Protein AF-A0A8H4AWP5-F1 (afdb_monomer_lite)

Radius of gyration: 27.41 Å; chains: 1; bounding box: 48×59×78 Å

pLDDT: mean 77.68, std 12.38, range [40.16, 92.25]

Foldseek 3Di:
DVLCVVVPVVDPDDDPVVSVVVLVPDPDPVNVVVCCVPVFLVVLVVQLVVCQFLVPVVSNVVSCVRNVVVDPLCVDPVSVVVVVVVVVVLVPDDPVVNVVCNVPSFDDPVPPPPRRGGPVNVVVVVVVVVVVVPDPDDDVVVVVVCVVCVVVVVVVVVVVCVVVVPDPPPPPPPDPPDPVVVVVVVVVVD

Secondary structure (DSSP, 8-state):
-TTTHHHHHH-SS--HHHHHHHHHH---HHHHHHHIIIIIIIHHHHHHHHHHHTT-HHHHHHHHHHHGGG-GGGGSHHHHHHHHHHHHHHHHS-HHHHHHHHHHH-B-TTS-TT--B-HHHHHHHHHHHHHHHSPSS--HHHHHHHHHHHHHHHHHHHHHHHHTT---------PPP-HHHHHHHHHTT-

Sequence (190 aa):
MELLWPYVKSHSNPSVEEYLVWAKEQQSSLYQIKYKQIFVYLQAIVNYRTSIRINNPFLKRAAKRIFFPIWSARHHPIYRLIEIADEIQLMQLYPEIRDIIEKNCVVSRSGIYEQHQGLDAIIEKVNKALKTLIPPVPQQCYWKIAACKYKKFIQLRNNLFKTIGYNDQQSVPRTRPESAMEYQRFRALL

Organism: Gigaspora margarita (NCBI:txid4874)

Structure (mmCIF, N/CA/C/O backbone):
data_AF-A0A8H4AWP5-F1
#
_entry.id   AF-A0A8H4AWP5-F1
#
loop_
_atom_site.group_PDB
_atom_site.id
_atom_site.type_symbol
_atom_site.label_atom_id
_atom_site.label_alt_id
_atom_site.label_comp_id
_atom_site.label_asym_id
_atom_site.label_entity_id
_atom_site.label_seq_id
_atom_site.pdbx_PDB_ins_code
_atom_site.Cartn_x
_atom_site.Cartn_y
_atom_site.Cartn_z
_atom_site.occupancy
_atom_site.B_iso_or_equiv
_atom_site.auth_seq_id
_atom_site.auth_comp_id
_atom_site.auth_asym_id
_atom_site.auth_atom_id
_atom_site.pdbx_PDB_model_num
ATOM 1 N N . MET A 1 1 ? -6.807 12.961 18.270 1.00 59.16 1 MET A N 1
ATOM 2 C CA . MET A 1 1 ? -7.035 13.144 19.721 1.00 59.16 1 MET A CA 1
ATOM 3 C C . MET A 1 1 ? -8.240 12.362 20.240 1.00 59.16 1 MET A C 1
ATOM 5 O O . MET A 1 1 ? -8.157 11.848 21.342 1.00 59.16 1 MET A O 1
ATOM 9 N N . GLU A 1 2 ? -9.319 12.187 19.468 1.00 71.88 2 GLU A N 1
ATOM 10 C CA . GLU A 1 2 ? -10.568 11.564 19.957 1.00 71.88 2 GLU A CA 1
ATOM 11 C C . GLU A 1 2 ? -10.463 10.113 20.470 1.00 71.88 2 GLU A C 1
ATOM 13 O O . GLU A 1 2 ? -11.246 9.730 21.329 1.00 71.88 2 GLU A O 1
ATOM 18 N N . LEU A 1 3 ? -9.511 9.304 19.984 1.00 83.00 3 LEU A N 1
ATOM 19 C CA . LEU A 1 3 ? -9.331 7.912 20.439 1.00 83.00 3 LEU A CA 1
ATOM 20 C C . LEU A 1 3 ? -8.462 7.759 21.697 1.00 83.00 3 LEU A C 1
ATOM 22 O O . LEU A 1 3 ? -8.520 6.717 22.345 1.00 83.00 3 LEU A O 1
ATOM 26 N N . LEU A 1 4 ? -7.645 8.768 22.006 1.00 86.38 4 LEU A N 1
ATOM 27 C CA . LEU A 1 4 ? -6.704 8.788 23.135 1.00 86.38 4 LEU A CA 1
ATOM 28 C C . LEU A 1 4 ? -7.249 9.606 24.305 1.00 86.38 4 LEU A C 1
ATOM 30 O O . LEU A 1 4 ? -6.993 9.289 25.459 1.00 86.38 4 LEU A O 1
ATOM 34 N N . TRP A 1 5 ? -8.031 10.644 24.011 1.00 86.50 5 TRP A N 1
ATOM 35 C CA . TRP A 1 5 ? -8.563 11.558 25.015 1.00 86.50 5 TRP A CA 1
ATOM 36 C C . TRP A 1 5 ? -9.386 10.883 26.124 1.00 86.50 5 TRP A C 1
ATOM 38 O O . TRP A 1 5 ? -9.169 11.220 27.286 1.00 86.50 5 TRP A O 1
ATOM 48 N N . PRO A 1 6 ? -10.277 9.909 25.835 1.00 86.44 6 PRO A N 1
ATOM 49 C CA . PRO A 1 6 ? -11.035 9.249 26.895 1.00 86.44 6 PRO A CA 1
ATOM 50 C C . PRO A 1 6 ? -10.132 8.455 27.848 1.00 86.44 6 PRO A C 1
ATOM 52 O O . PRO A 1 6 ? -10.362 8.471 29.050 1.00 86.44 6 PRO A O 1
ATOM 55 N N . TYR A 1 7 ? -9.075 7.838 27.316 1.00 88.06 7 TYR A N 1
ATOM 56 C CA . TYR A 1 7 ? -8.099 7.075 28.090 1.00 88.06 7 TYR A CA 1
ATOM 57 C C . TYR A 1 7 ? -7.229 7.969 28.981 1.00 88.06 7 TYR A C 1
ATOM 59 O O . TYR A 1 7 ? -7.079 7.697 30.169 1.00 88.06 7 TYR A O 1
ATOM 67 N N . VAL A 1 8 ? -6.707 9.067 28.424 1.00 88.44 8 VAL A N 1
ATOM 68 C CA . VAL A 1 8 ? -5.879 10.040 29.161 1.00 88.44 8 VAL A CA 1
ATOM 69 C C . VAL A 1 8 ? -6.682 10.727 30.267 1.00 88.44 8 VAL A C 1
ATOM 71 O O . VAL A 1 8 ? -6.138 11.054 31.314 1.00 88.44 8 VAL A O 1
ATOM 74 N N . LYS A 1 9 ? -7.990 10.926 30.068 1.00 87.75 9 LYS A N 1
ATOM 75 C CA . LYS A 1 9 ? -8.862 11.511 31.093 1.00 87.75 9 LYS A CA 1
ATOM 76 C C . LYS A 1 9 ? -9.154 10.545 32.248 1.00 87.75 9 LYS A C 1
ATOM 78 O O . LYS A 1 9 ? -9.416 11.007 33.354 1.00 87.75 9 LYS A O 1
ATOM 83 N N . SER A 1 10 ? -9.152 9.234 32.001 1.00 85.38 10 SER A N 1
ATOM 84 C CA . SER A 1 10 ? -9.486 8.224 33.011 1.00 85.38 10 SER A CA 1
ATOM 85 C C . SER A 1 10 ? -8.276 7.649 33.753 1.00 85.38 10 SER A C 1
ATOM 87 O O . SER A 1 10 ? -8.477 6.943 34.735 1.00 85.38 10 SER A O 1
ATOM 89 N N . HIS A 1 11 ? -7.045 7.932 33.311 1.00 87.31 11 HIS A N 1
ATOM 90 C CA . HIS A 1 11 ? -5.819 7.398 33.913 1.00 87.31 11 HIS A CA 1
ATOM 91 C C . HIS A 1 11 ? -4.849 8.518 34.281 1.00 87.31 11 HIS A C 1
ATOM 93 O O . HIS A 1 11 ? -4.467 9.330 33.442 1.00 87.31 11 HIS A O 1
ATOM 99 N N . SER A 1 12 ? -4.404 8.517 35.536 1.00 82.12 12 SER A N 1
ATOM 100 C CA . SER A 1 12 ? -3.479 9.517 36.079 1.00 82.12 12 SER A CA 1
ATOM 101 C C . SER A 1 12 ? -2.061 9.403 35.510 1.00 82.12 12 SER A C 1
ATOM 103 O O . SER A 1 12 ? -1.320 10.380 35.536 1.00 82.12 12 SER A O 1
ATOM 105 N N . ASN A 1 13 ? -1.677 8.220 35.015 1.00 87.75 13 ASN A N 1
ATOM 106 C CA . ASN A 1 13 ? -0.345 7.948 34.477 1.00 87.75 13 ASN A CA 1
ATOM 107 C C . ASN A 1 13 ? -0.454 7.053 33.224 1.00 87.75 13 ASN A C 1
ATOM 109 O O . ASN A 1 13 ? -0.337 5.836 33.326 1.00 87.75 13 ASN A O 1
ATOM 113 N N . PRO A 1 14 ? -0.782 7.622 32.051 1.00 86.81 14 PRO A N 1
ATOM 114 C CA . PRO A 1 14 ? -1.140 6.837 30.873 1.00 86.81 14 PRO A CA 1
ATOM 115 C C . PRO A 1 14 ? 0.071 6.118 30.259 1.00 86.81 14 PRO A C 1
ATOM 117 O O . PRO A 1 14 ? 1.026 6.767 29.831 1.00 86.81 14 PRO A O 1
ATOM 120 N N . SER A 1 15 ? -0.014 4.791 30.126 1.00 92.00 15 SER A N 1
ATOM 121 C CA . SER A 1 15 ? 0.935 3.974 29.352 1.00 92.00 15 SER A CA 1
ATOM 122 C C . SER A 1 15 ? 0.376 3.538 27.984 1.00 92.00 15 SER A C 1
ATOM 124 O O . SER A 1 15 ? -0.842 3.503 27.779 1.00 92.00 15 SER A O 1
ATOM 126 N N . VAL A 1 16 ? 1.255 3.204 27.031 1.00 88.00 16 VAL A N 1
ATOM 127 C CA . VAL A 1 16 ? 0.883 2.720 25.687 1.00 88.00 16 VAL A CA 1
ATOM 128 C C . VAL A 1 16 ? 0.349 1.290 25.748 1.00 88.00 16 VAL A C 1
ATOM 130 O O . VAL A 1 16 ? -0.657 0.983 25.108 1.00 88.00 16 VAL A O 1
ATOM 133 N N . GLU A 1 17 ? 0.990 0.416 26.520 1.00 90.50 17 GLU A N 1
ATOM 134 C CA . GLU A 1 17 ? 0.573 -0.980 26.670 1.00 90.50 17 GLU A CA 1
ATOM 135 C C . GLU A 1 17 ? -0.820 -1.059 27.306 1.00 90.50 17 GLU A C 1
ATOM 137 O O . GLU A 1 17 ? -1.705 -1.750 26.799 1.00 90.50 17 GLU A O 1
ATOM 142 N N . GLU A 1 18 ? -1.037 -0.270 28.357 1.00 90.19 18 GLU A N 1
ATOM 143 C CA . GLU A 1 18 ? -2.325 -0.143 29.042 1.00 90.19 18 GLU A CA 1
ATOM 144 C C . GLU A 1 18 ? -3.401 0.452 28.126 1.00 90.19 18 GLU A C 1
ATOM 146 O O . GLU A 1 18 ? -4.532 -0.034 28.113 1.00 90.19 18 GLU A O 1
ATOM 151 N N . TYR A 1 19 ? -3.052 1.422 27.270 1.00 91.12 19 TYR A N 1
ATOM 152 C CA . TYR A 1 19 ? -3.976 1.951 26.265 1.00 91.12 19 TYR A CA 1
ATOM 153 C C . TYR A 1 19 ? -4.452 0.866 25.298 1.00 91.12 19 TYR A C 1
ATOM 155 O O . TYR A 1 19 ? -5.635 0.818 24.963 1.00 91.12 19 TYR A O 1
ATOM 163 N N . LEU A 1 20 ? -3.555 -0.006 24.830 1.00 88.81 20 LEU A N 1
ATOM 164 C CA . LEU A 1 20 ? -3.915 -1.064 23.883 1.00 88.81 20 LEU A CA 1
ATOM 165 C C . LEU A 1 20 ? -4.843 -2.112 24.506 1.00 88.81 20 LEU A C 1
ATOM 167 O O . LEU A 1 20 ? -5.675 -2.672 23.788 1.00 88.81 20 LEU A O 1
ATOM 171 N N . VAL A 1 21 ? -4.712 -2.379 25.807 1.00 90.06 21 VAL A N 1
ATOM 172 C CA . VAL A 1 21 ? -5.645 -3.238 26.552 1.00 90.06 21 VAL A CA 1
ATOM 173 C C . VAL A 1 21 ? -6.981 -2.518 26.725 1.00 90.06 21 VAL A C 1
ATOM 175 O O . VAL A 1 21 ? -8.008 -3.011 26.259 1.00 90.06 21 VAL A O 1
ATOM 178 N N . TRP A 1 22 ? -6.953 -1.294 27.255 1.00 91.56 22 TRP A 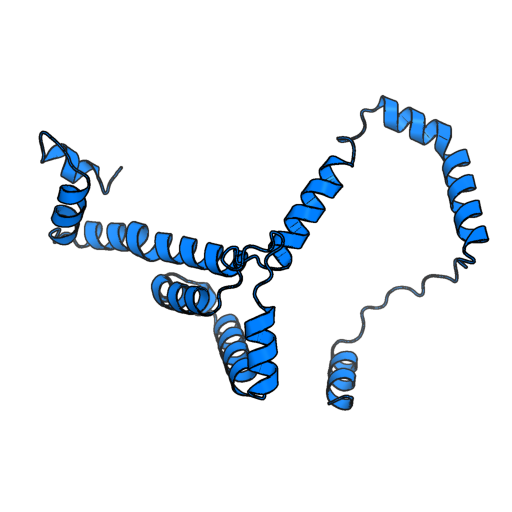N 1
ATOM 179 C CA . TRP A 1 22 ? -8.140 -0.469 27.480 1.00 91.56 22 TRP A CA 1
ATOM 180 C C . TRP A 1 22 ? -8.961 -0.245 26.201 1.00 91.56 22 TRP A C 1
ATOM 182 O O . TRP A 1 22 ? -10.190 -0.318 26.221 1.00 91.56 22 TRP A O 1
ATOM 192 N N . ALA A 1 23 ? -8.298 -0.006 25.065 1.00 87.94 23 ALA A N 1
ATOM 193 C CA . ALA A 1 23 ? -8.945 0.238 23.778 1.00 87.94 23 ALA A CA 1
ATOM 194 C C . ALA A 1 23 ? -9.700 -0.994 23.250 1.00 87.94 23 ALA A C 1
ATOM 196 O O . ALA A 1 23 ? -10.711 -0.835 22.565 1.00 87.94 23 ALA A O 1
ATOM 197 N N . LYS A 1 24 ? -9.235 -2.210 23.572 1.00 85.88 24 LYS A N 1
ATOM 198 C CA . LYS A 1 24 ? -9.913 -3.466 23.203 1.00 85.88 24 LYS A CA 1
ATOM 199 C C . LYS A 1 24 ? -11.164 -3.719 24.038 1.00 85.88 24 LYS A C 1
ATOM 201 O O . LYS A 1 24 ? -12.096 -4.345 23.547 1.00 85.88 24 LYS A O 1
ATOM 206 N N . GLU A 1 25 ? -11.189 -3.224 25.270 1.00 89.06 25 GLU A N 1
ATOM 207 C CA . GLU A 1 25 ? -12.308 -3.395 26.203 1.00 89.06 25 GLU A CA 1
ATOM 208 C C . GLU A 1 25 ? -13.452 -2.395 25.960 1.00 89.06 25 GLU A C 1
ATOM 210 O O . GLU A 1 25 ? -14.537 -2.529 26.530 1.00 89.06 25 GLU A O 1
ATOM 215 N N . GLN A 1 26 ? -13.254 -1.404 25.083 1.00 88.94 26 GLN A N 1
ATOM 216 C CA . GLN A 1 26 ? -14.275 -0.401 24.785 1.00 88.94 26 GLN A CA 1
ATOM 217 C C . GLN A 1 26 ? -15.487 -0.998 24.060 1.00 88.94 26 GLN A C 1
ATOM 219 O O . GLN A 1 26 ? -15.383 -1.510 22.946 1.00 88.94 26 GLN A O 1
ATOM 224 N N . GLN A 1 27 ? -16.670 -0.828 24.656 1.00 88.56 27 GLN A N 1
ATOM 225 C CA . GLN A 1 27 ? -17.950 -1.301 24.105 1.00 88.56 27 GLN A CA 1
ATOM 226 C C . GLN A 1 27 ? -18.683 -0.262 23.244 1.00 88.56 27 GLN A C 1
ATOM 228 O O . GLN A 1 27 ? -19.676 -0.572 22.589 1.00 88.56 27 GLN A O 1
ATOM 233 N N . SER A 1 28 ? -18.212 0.988 23.222 1.00 89.19 28 SER A N 1
ATOM 234 C CA . SER A 1 28 ? -18.822 2.036 22.399 1.00 89.19 28 SER A CA 1
ATOM 235 C C . SER A 1 28 ? -18.656 1.724 20.910 1.00 89.19 28 SER A C 1
ATOM 237 O O . SER A 1 28 ? -17.536 1.664 20.398 1.00 89.19 28 SER A O 1
ATOM 239 N N . SER A 1 29 ? -19.775 1.594 20.193 1.00 89.06 29 SER A N 1
ATOM 240 C CA . SER A 1 29 ? -19.791 1.310 18.751 1.00 89.06 29 SER A CA 1
ATOM 241 C C . SER A 1 29 ? -19.032 2.368 17.943 1.00 89.06 29 SER A C 1
ATOM 243 O O . SER A 1 29 ? -18.250 2.041 17.049 1.00 89.06 29 SER A O 1
ATOM 245 N N . LEU A 1 30 ? -19.189 3.647 18.298 1.00 89.56 30 LEU A N 1
ATOM 246 C CA . LEU A 1 30 ? -18.497 4.759 17.648 1.00 89.56 30 LEU A CA 1
ATOM 247 C C . LEU A 1 30 ? -16.984 4.711 17.896 1.00 89.56 30 LEU A C 1
ATOM 249 O O . LEU A 1 30 ? -16.203 4.973 16.978 1.00 89.56 30 LEU A O 1
ATOM 253 N N . TYR A 1 31 ? -16.565 4.340 19.110 1.00 90.19 31 TYR A N 1
ATOM 254 C CA . TYR A 1 31 ? -15.150 4.151 19.426 1.00 90.19 31 TYR A CA 1
ATOM 255 C C . TYR A 1 31 ? -14.555 3.000 18.610 1.00 90.19 31 TYR A C 1
ATOM 257 O O . TYR A 1 31 ? -13.534 3.187 17.951 1.00 90.19 31 TYR A O 1
ATOM 265 N N . GLN A 1 32 ? -15.224 1.844 18.580 1.00 89.44 32 GLN A N 1
ATOM 266 C CA . GLN A 1 32 ? -14.771 0.668 17.831 1.00 89.44 32 GLN A CA 1
ATOM 267 C C . GLN A 1 32 ? -14.634 0.953 16.329 1.00 89.44 32 GLN A C 1
ATOM 269 O O . GLN A 1 32 ? -13.643 0.552 15.713 1.00 89.44 32 GLN A O 1
ATOM 274 N N . ILE A 1 33 ? -15.580 1.689 15.733 1.00 89.38 33 ILE A N 1
ATOM 275 C CA . ILE A 1 33 ? -15.505 2.091 14.319 1.00 89.38 33 ILE A CA 1
ATOM 276 C C . ILE A 1 33 ? -14.280 2.977 14.075 1.00 89.38 33 ILE A C 1
ATOM 278 O O . ILE A 1 33 ? -13.489 2.684 13.174 1.00 89.38 33 ILE A O 1
ATOM 282 N N . LYS A 1 34 ? -14.087 4.027 14.885 1.00 89.06 34 LYS A N 1
ATOM 283 C CA . LYS A 1 34 ? -12.932 4.931 14.752 1.00 89.06 34 LYS A CA 1
ATOM 284 C C . LYS A 1 34 ? -11.612 4.191 14.978 1.00 89.06 34 LYS A C 1
ATOM 286 O O . LYS A 1 34 ? -10.661 4.386 14.220 1.00 89.06 34 LYS A O 1
ATOM 291 N N . TYR A 1 35 ? -11.567 3.300 15.967 1.00 90.06 35 TYR A N 1
ATOM 292 C CA . TYR A 1 35 ? -10.409 2.458 16.252 1.00 90.06 35 TYR A CA 1
ATOM 293 C C . TYR A 1 35 ? -10.070 1.573 15.051 1.00 90.06 35 TYR A C 1
ATOM 295 O O . TYR A 1 35 ? -8.931 1.567 14.589 1.00 90.06 35 TYR A O 1
ATOM 303 N N . LYS A 1 36 ? -11.062 0.893 14.467 1.00 89.81 36 LYS A N 1
ATOM 304 C CA . LYS A 1 36 ? -10.871 0.054 13.276 1.00 89.81 36 LYS A CA 1
ATOM 305 C C . LYS A 1 36 ? -10.399 0.869 12.069 1.00 89.8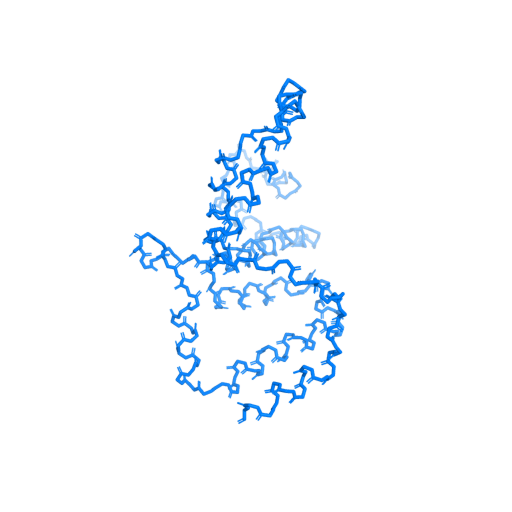1 36 LYS A C 1
ATOM 307 O O . LYS A 1 36 ? -9.495 0.438 11.356 1.00 89.81 36 LYS A O 1
ATOM 312 N N . GLN A 1 37 ? -10.959 2.059 11.852 1.00 88.06 37 GLN A N 1
ATOM 313 C CA . GLN A 1 37 ? -10.523 2.952 10.775 1.00 88.06 37 GLN A CA 1
ATOM 314 C C . GLN A 1 37 ? -9.047 3.342 10.904 1.00 88.06 37 GLN A C 1
ATOM 316 O O . GLN A 1 37 ? -8.303 3.258 9.925 1.00 88.06 37 GLN A O 1
ATOM 321 N N . ILE A 1 38 ? -8.618 3.729 12.104 1.00 87.38 38 ILE A N 1
ATOM 322 C CA . ILE A 1 38 ? -7.268 4.251 12.332 1.00 87.38 38 ILE A CA 1
ATOM 323 C C . ILE A 1 38 ? -6.247 3.125 12.507 1.00 87.38 38 ILE A C 1
ATOM 325 O O . ILE A 1 38 ? -5.234 3.114 11.821 1.00 87.38 38 ILE A O 1
ATOM 329 N N . PHE A 1 39 ? -6.480 2.153 13.381 1.00 88.31 39 PHE A N 1
ATOM 330 C CA . PHE A 1 39 ? -5.458 1.152 13.702 1.00 88.31 39 PHE A CA 1
ATOM 331 C C . PHE A 1 39 ? -5.429 -0.022 12.727 1.00 88.31 39 PHE A C 1
ATOM 333 O O . PHE A 1 39 ? -4.363 -0.572 12.470 1.00 88.31 39 PHE A O 1
ATOM 340 N N . VAL A 1 40 ? -6.574 -0.405 12.155 1.00 89.56 40 VAL A N 1
ATOM 341 C CA . VAL A 1 40 ? -6.641 -1.563 11.252 1.00 89.56 40 VAL A CA 1
ATOM 342 C C . VAL A 1 40 ? -6.525 -1.115 9.802 1.00 89.56 40 VAL A C 1
ATOM 344 O O . VAL A 1 40 ? -5.620 -1.543 9.085 1.00 89.56 40 VAL A O 1
ATOM 347 N N . TYR A 1 41 ? -7.420 -0.237 9.350 1.00 91.06 41 TYR A N 1
ATOM 348 C CA . TYR A 1 41 ? -7.480 0.109 7.933 1.00 91.06 41 TYR A CA 1
ATOM 349 C C . TYR A 1 41 ? -6.360 1.049 7.488 1.00 91.06 41 TYR A C 1
ATOM 351 O O . TYR A 1 41 ? -5.749 0.791 6.450 1.00 91.06 41 TYR A O 1
ATOM 359 N N . LEU A 1 42 ? -6.038 2.100 8.252 1.00 90.31 42 LEU A N 1
ATOM 360 C CA . LEU A 1 42 ? -4.923 2.984 7.896 1.00 90.31 42 LEU A CA 1
ATOM 361 C C . LEU A 1 42 ? -3.598 2.215 7.883 1.00 90.31 42 LEU A C 1
ATOM 363 O O . LEU A 1 42 ? -2.825 2.356 6.936 1.00 90.31 42 LEU A O 1
ATOM 367 N N . GLN A 1 43 ? -3.368 1.350 8.877 1.00 90.75 43 GLN A N 1
ATOM 368 C CA . GLN A 1 43 ? -2.179 0.500 8.911 1.00 90.75 43 GLN A CA 1
ATOM 369 C C . GLN A 1 43 ? -2.131 -0.446 7.708 1.00 90.75 43 GLN A C 1
ATOM 371 O O . GLN A 1 43 ? -1.085 -0.592 7.080 1.00 90.75 43 GLN A O 1
ATOM 376 N N . ALA A 1 44 ? -3.261 -1.044 7.323 1.00 92.25 44 ALA A N 1
ATOM 377 C CA . ALA A 1 44 ? -3.331 -1.864 6.120 1.00 92.25 44 ALA A CA 1
ATOM 378 C C . ALA A 1 44 ? -3.037 -1.059 4.841 1.00 92.25 44 ALA A C 1
ATOM 380 O O . ALA A 1 44 ? -2.322 -1.549 3.972 1.00 92.25 44 ALA A O 1
ATOM 381 N N . ILE A 1 45 ? -3.498 0.189 4.727 1.00 89.81 45 ILE A N 1
ATOM 382 C CA . ILE A 1 45 ? -3.160 1.068 3.594 1.00 89.81 45 ILE A CA 1
ATOM 383 C C . ILE A 1 45 ? -1.663 1.398 3.580 1.00 89.81 45 ILE A C 1
ATOM 385 O O . ILE A 1 45 ? -1.034 1.370 2.519 1.00 89.81 45 ILE A O 1
ATOM 389 N N . VAL A 1 46 ? -1.069 1.693 4.739 1.00 90.56 46 VAL A N 1
ATOM 390 C CA . VAL A 1 46 ? 0.379 1.916 4.859 1.00 90.56 46 VAL A CA 1
ATOM 391 C C . VAL A 1 46 ? 1.134 0.667 4.415 1.00 90.56 46 VAL A C 1
ATOM 393 O O . VAL A 1 46 ? 1.995 0.762 3.541 1.00 90.56 46 VAL A O 1
ATOM 396 N N . ASN A 1 47 ? 0.747 -0.508 4.913 1.00 90.75 47 ASN A N 1
ATOM 397 C CA . ASN A 1 47 ? 1.338 -1.788 4.529 1.00 90.75 47 ASN A CA 1
ATOM 398 C C . ASN A 1 47 ? 1.179 -2.060 3.030 1.00 90.75 47 ASN A C 1
ATOM 400 O O . ASN A 1 47 ? 2.118 -2.530 2.398 1.00 90.75 47 ASN A O 1
ATOM 404 N N . TYR A 1 48 ? 0.040 -1.705 2.433 1.00 89.38 48 TYR A N 1
ATOM 405 C CA . TYR A 1 48 ? -0.175 -1.805 0.992 1.00 89.38 48 TYR A CA 1
ATOM 406 C C . TYR A 1 48 ? 0.777 -0.900 0.205 1.00 89.38 48 TYR A C 1
ATOM 408 O O . TYR A 1 48 ? 1.440 -1.354 -0.727 1.00 89.38 48 TYR A O 1
ATOM 416 N N . ARG A 1 49 ? 0.914 0.370 0.591 1.00 85.62 49 ARG A N 1
ATOM 417 C CA . ARG A 1 49 ? 1.845 1.299 -0.073 1.00 85.62 49 ARG A CA 1
ATOM 418 C C . ARG A 1 49 ? 3.291 0.843 0.073 1.00 85.62 49 ARG A C 1
ATOM 420 O O . ARG A 1 49 ? 4.041 0.893 -0.899 1.00 85.62 49 ARG A O 1
ATOM 427 N N . THR A 1 50 ? 3.663 0.369 1.258 1.00 86.44 50 THR A N 1
ATOM 428 C CA . THR A 1 50 ? 4.970 -0.240 1.499 1.00 86.44 50 THR A CA 1
ATOM 429 C C . THR A 1 50 ? 5.148 -1.452 0.598 1.00 86.44 50 THR A C 1
ATOM 431 O O . THR A 1 50 ? 6.129 -1.490 -0.128 1.00 86.44 50 THR A O 1
ATOM 434 N N . SER A 1 51 ? 4.168 -2.360 0.534 1.00 85.06 51 SER A N 1
ATOM 435 C CA . SER A 1 51 ? 4.209 -3.562 -0.309 1.00 85.06 51 SER A CA 1
ATOM 436 C C . SER A 1 51 ? 4.428 -3.257 -1.789 1.00 85.06 51 SER A C 1
ATOM 438 O O . SER A 1 51 ? 5.175 -3.973 -2.439 1.00 85.06 51 SER A O 1
ATOM 440 N N . ILE A 1 52 ? 3.838 -2.176 -2.312 1.00 81.19 52 ILE A N 1
ATOM 441 C CA . ILE A 1 52 ? 4.072 -1.724 -3.690 1.00 81.19 52 ILE A CA 1
ATOM 442 C C . ILE A 1 52 ? 5.513 -1.243 -3.848 1.00 81.19 52 ILE A C 1
ATOM 444 O O . ILE A 1 52 ? 6.199 -1.649 -4.780 1.00 81.19 52 ILE A O 1
ATOM 448 N N . ARG A 1 53 ? 5.989 -0.402 -2.922 1.00 77.69 53 ARG A N 1
ATOM 449 C CA . ARG A 1 53 ? 7.355 0.140 -2.964 1.00 77.69 53 ARG A CA 1
ATOM 450 C C . ARG A 1 53 ? 8.420 -0.932 -2.856 1.00 77.69 53 ARG A C 1
ATOM 452 O O . ARG A 1 53 ? 9.482 -0.761 -3.438 1.00 77.69 53 ARG A O 1
ATOM 459 N N . ILE A 1 54 ? 8.138 -1.991 -2.107 1.00 77.25 54 ILE A N 1
ATOM 460 C CA . ILE A 1 54 ? 9.051 -3.115 -1.938 1.00 77.25 54 ILE A CA 1
ATOM 461 C C . ILE A 1 54 ? 8.786 -4.255 -2.925 1.00 77.25 54 ILE A C 1
ATOM 463 O O . ILE A 1 54 ? 9.506 -5.239 -2.943 1.00 77.25 54 ILE A O 1
ATOM 467 N N . ASN A 1 55 ? 7.744 -4.128 -3.741 1.00 74.88 55 ASN A N 1
ATOM 468 C CA . ASN A 1 55 ? 7.217 -5.176 -4.603 1.00 74.88 55 ASN A CA 1
ATOM 469 C C . ASN A 1 55 ? 7.013 -6.533 -3.894 1.00 74.88 55 ASN A C 1
ATOM 471 O O . ASN A 1 55 ? 7.397 -7.580 -4.392 1.00 74.88 55 ASN A O 1
ATOM 475 N N . ASN A 1 56 ? 6.404 -6.534 -2.705 1.00 79.31 56 ASN A N 1
ATOM 476 C CA . ASN A 1 56 ? 6.068 -7.766 -1.986 1.00 79.31 56 ASN A CA 1
ATOM 477 C C . ASN A 1 56 ? 4.612 -8.179 -2.291 1.00 79.31 56 ASN A C 1
ATOM 479 O O . ASN A 1 56 ? 3.678 -7.556 -1.764 1.00 79.31 56 ASN A O 1
ATOM 483 N N . PRO A 1 57 ? 4.380 -9.228 -3.106 1.00 77.56 57 PRO A N 1
ATOM 484 C CA . PRO A 1 57 ? 3.037 -9.617 -3.536 1.00 77.56 57 PRO A CA 1
ATOM 485 C C . PRO A 1 57 ? 2.177 -10.177 -2.394 1.00 77.56 57 PRO A C 1
ATOM 487 O O . PRO A 1 57 ? 0.968 -9.931 -2.365 1.00 77.56 57 PRO A O 1
ATOM 490 N N . PHE A 1 58 ? 2.772 -10.878 -1.424 1.00 82.00 58 PHE A N 1
ATOM 491 C CA . PHE A 1 58 ? 2.047 -11.434 -0.277 1.00 82.00 58 PHE A CA 1
ATOM 492 C C . PHE A 1 58 ? 1.511 -10.329 0.628 1.00 82.00 58 PHE A C 1
ATOM 494 O O . PHE A 1 58 ? 0.313 -10.295 0.925 1.00 82.00 58 PHE A O 1
ATOM 501 N N . LEU A 1 59 ? 2.371 -9.374 0.995 1.00 85.75 59 LEU A N 1
ATOM 502 C CA . LEU A 1 59 ? 1.977 -8.227 1.808 1.00 85.75 59 LEU A CA 1
ATOM 503 C C . LEU A 1 59 ? 0.937 -7.370 1.078 1.00 85.75 59 LEU A C 1
ATOM 505 O O . LEU A 1 59 ? -0.027 -6.918 1.696 1.00 85.75 59 LEU A O 1
ATOM 509 N N . LYS A 1 60 ? 1.080 -7.214 -0.246 1.00 86.50 60 LYS A N 1
ATOM 510 C CA . LYS A 1 60 ? 0.111 -6.514 -1.097 1.00 86.50 60 LYS A CA 1
ATOM 511 C C . LYS A 1 60 ? -1.267 -7.163 -1.007 1.00 86.50 60 LYS A C 1
ATOM 513 O O . LYS A 1 60 ? -2.237 -6.476 -0.692 1.00 86.50 60 LYS A O 1
ATOM 518 N N . ARG A 1 61 ? -1.368 -8.478 -1.234 1.00 84.88 61 ARG A N 1
ATOM 519 C CA . ARG A 1 61 ? -2.642 -9.219 -1.168 1.00 84.88 61 ARG A CA 1
ATOM 520 C C . ARG A 1 61 ? -3.249 -9.195 0.237 1.00 84.88 61 ARG A C 1
ATOM 522 O O . ARG A 1 61 ? -4.443 -8.929 0.372 1.00 84.88 61 ARG A O 1
ATOM 529 N N . ALA A 1 62 ? -2.443 -9.424 1.274 1.00 89.12 62 ALA A N 1
ATOM 530 C CA . ALA A 1 62 ? -2.902 -9.41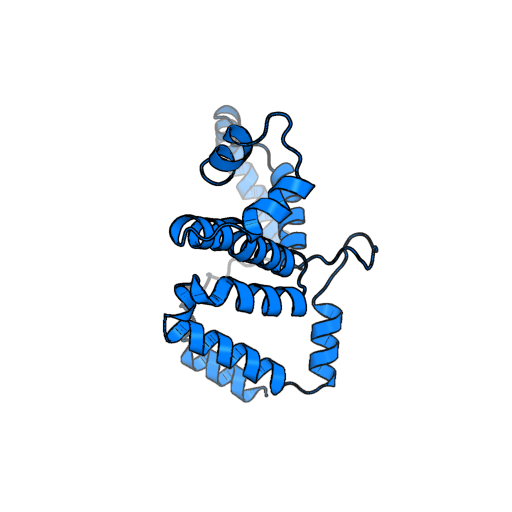0 2.662 1.00 89.12 62 ALA A CA 1
ATOM 531 C C . ALA A 1 62 ? -3.462 -8.036 3.055 1.00 89.12 62 ALA A C 1
ATOM 533 O O . ALA A 1 62 ? -4.596 -7.936 3.522 1.00 89.12 62 ALA A O 1
ATOM 534 N 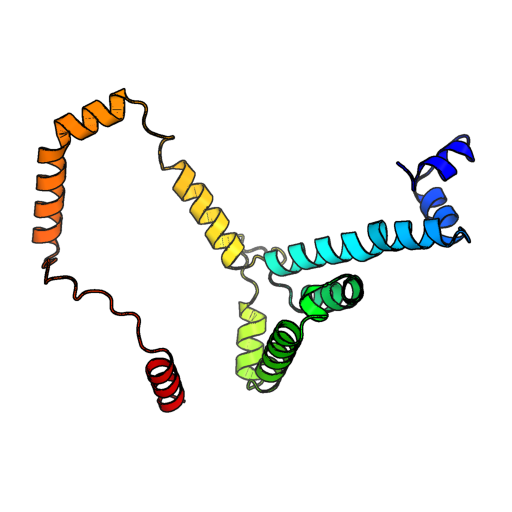N . ALA A 1 63 ? -2.716 -6.967 2.776 1.00 90.75 63 ALA A N 1
ATOM 535 C CA . ALA A 1 63 ? -3.150 -5.605 3.049 1.00 90.75 63 ALA A CA 1
ATOM 536 C C . ALA A 1 63 ? -4.459 -5.268 2.317 1.00 90.75 63 ALA A C 1
ATOM 538 O O . ALA A 1 63 ? -5.408 -4.806 2.951 1.00 90.75 63 ALA A O 1
ATOM 539 N N . LYS A 1 64 ? -4.554 -5.583 1.014 1.00 86.62 64 LYS A N 1
ATOM 540 C CA . LYS A 1 64 ? -5.776 -5.383 0.215 1.00 86.62 64 LYS A CA 1
ATOM 541 C C . LYS A 1 64 ? -7.008 -6.060 0.815 1.00 86.62 64 LYS A C 1
ATOM 543 O O . LYS A 1 64 ? -8.093 -5.486 0.761 1.00 86.62 64 LYS A O 1
ATOM 548 N N . ARG A 1 65 ? -6.865 -7.267 1.376 1.00 87.06 65 ARG A N 1
ATOM 549 C CA . ARG A 1 65 ? -7.972 -7.979 2.040 1.00 87.06 65 ARG A CA 1
ATOM 550 C C . ARG A 1 65 ? -8.433 -7.263 3.309 1.00 87.06 65 ARG A C 1
ATOM 552 O O . ARG A 1 65 ? -9.631 -7.204 3.553 1.00 87.06 65 ARG A O 1
ATOM 559 N N . ILE A 1 66 ? -7.510 -6.684 4.078 1.00 89.31 66 ILE A N 1
ATOM 560 C CA . ILE A 1 66 ? -7.833 -6.009 5.342 1.00 89.31 66 ILE A CA 1
ATOM 561 C C . ILE A 1 66 ? -8.597 -4.702 5.111 1.00 89.31 66 ILE A C 1
ATOM 563 O O . ILE A 1 66 ? -9.639 -4.499 5.729 1.00 89.31 66 ILE A O 1
ATOM 567 N N . PHE A 1 67 ? -8.126 -3.817 4.224 1.00 87.38 67 PHE A N 1
ATOM 568 C CA . PHE A 1 67 ? -8.821 -2.545 3.959 1.00 87.38 67 PHE A CA 1
ATOM 569 C C . PHE A 1 67 ? -9.888 -2.644 2.856 1.00 87.38 67 PHE A C 1
ATOM 571 O O . PHE A 1 67 ? -10.490 -1.635 2.493 1.00 87.38 67 PHE A O 1
ATOM 578 N N . PHE A 1 68 ? -10.175 -3.848 2.349 1.00 83.81 68 PHE A N 1
ATOM 579 C CA . PHE A 1 68 ? -11.209 -4.083 1.337 1.00 83.81 68 PHE A CA 1
ATOM 580 C C . PHE A 1 68 ? -12.548 -3.377 1.628 1.00 83.81 68 PHE A C 1
ATOM 582 O O . PHE A 1 68 ? -13.040 -2.708 0.718 1.00 83.81 68 PHE A O 1
ATOM 589 N N . PRO A 1 69 ? -13.116 -3.438 2.853 1.00 85.31 69 PRO A N 1
ATOM 590 C CA . PRO A 1 69 ? -14.434 -2.860 3.125 1.00 85.31 69 PRO A CA 1
ATOM 591 C C . PRO A 1 69 ? -14.517 -1.348 2.896 1.00 85.31 69 PRO A C 1
ATOM 593 O O . PRO A 1 69 ? -15.592 -0.830 2.619 1.00 85.31 69 PRO A O 1
ATOM 596 N N . ILE A 1 70 ? -13.394 -0.633 3.006 1.00 85.31 70 ILE A N 1
ATOM 597 C CA . ILE A 1 70 ? -13.342 0.821 2.805 1.00 85.31 70 ILE A CA 1
ATOM 598 C C . ILE A 1 70 ? -12.841 1.212 1.411 1.00 85.31 70 ILE A C 1
ATOM 600 O O . ILE A 1 70 ? -12.810 2.395 1.072 1.00 85.31 70 ILE A O 1
ATOM 604 N N . TRP A 1 71 ? -12.430 0.245 0.585 1.00 80.38 71 TRP A N 1
ATOM 605 C CA . TRP A 1 71 ? -11.905 0.538 -0.740 1.00 80.38 71 TRP A CA 1
ATOM 606 C C . TRP A 1 71 ? -13.039 0.705 -1.754 1.00 80.38 71 TRP A C 1
ATOM 608 O O . TRP A 1 71 ? -13.561 -0.258 -2.322 1.00 80.38 71 TRP A O 1
ATOM 618 N N . SER A 1 72 ? -13.385 1.962 -2.037 1.00 77.00 72 SER A N 1
ATOM 619 C CA . SER A 1 72 ? -14.419 2.327 -3.015 1.00 77.00 72 SER A CA 1
ATOM 620 C C . SER A 1 72 ? -14.181 1.728 -4.405 1.00 77.00 72 SER A C 1
ATOM 622 O O . SER A 1 72 ? -15.128 1.271 -5.038 1.00 77.00 72 SER A O 1
ATOM 624 N N . ALA A 1 73 ? -12.927 1.639 -4.867 1.00 70.88 73 ALA A N 1
ATOM 625 C CA . ALA A 1 73 ? -12.620 1.084 -6.185 1.00 70.88 73 ALA A CA 1
ATOM 626 C C . ALA A 1 73 ? -13.121 -0.359 -6.334 1.00 70.88 73 ALA A C 1
ATOM 628 O O . ALA A 1 73 ? -13.647 -0.706 -7.380 1.00 70.88 73 ALA A O 1
ATOM 629 N N . ARG A 1 74 ? -13.072 -1.186 -5.284 1.00 69.00 74 ARG A N 1
ATOM 630 C CA . ARG A 1 74 ? -13.603 -2.555 -5.343 1.00 69.00 74 ARG A CA 1
ATOM 631 C C . ARG A 1 74 ? -15.130 -2.646 -5.334 1.00 69.00 74 ARG A C 1
ATOM 633 O O . ARG A 1 74 ? -15.671 -3.703 -5.638 1.00 69.00 74 ARG A O 1
ATOM 640 N N . HIS A 1 75 ? -15.838 -1.564 -5.037 1.00 77.06 75 HIS A N 1
ATOM 641 C CA . HIS A 1 75 ? -17.284 -1.511 -5.252 1.00 77.06 75 HIS A CA 1
ATOM 642 C C . HIS A 1 75 ? -17.598 -1.278 -6.739 1.00 77.06 75 HIS A C 1
ATOM 644 O O . HIS A 1 75 ? -18.629 -1.730 -7.243 1.00 77.06 75 HIS A O 1
ATOM 650 N N . HIS A 1 76 ? -16.660 -0.684 -7.482 1.00 82.31 76 HIS A N 1
ATOM 651 C CA . HIS A 1 76 ? -16.777 -0.483 -8.918 1.00 82.31 76 HIS A CA 1
ATOM 652 C C . HIS A 1 76 ? -16.600 -1.812 -9.685 1.00 82.31 76 HIS A C 1
ATOM 654 O O . HIS A 1 76 ? -15.599 -2.511 -9.488 1.00 82.31 76 HIS A O 1
ATOM 660 N N . PRO A 1 77 ? -17.523 -2.175 -10.592 1.00 85.38 77 PRO A N 1
ATOM 661 C CA . PRO A 1 77 ? -17.443 -3.421 -11.360 1.00 85.38 77 PRO A CA 1
ATOM 662 C C . PRO A 1 77 ? -16.146 -3.557 -12.169 1.00 85.38 77 PRO A C 1
ATOM 664 O O . PRO A 1 77 ? -15.525 -4.614 -12.163 1.00 85.38 77 PRO A O 1
ATOM 667 N N . ILE A 1 78 ? -15.685 -2.472 -12.802 1.00 88.12 78 ILE A N 1
ATOM 668 C CA . ILE A 1 78 ? -14.494 -2.507 -13.671 1.00 88.12 78 ILE A CA 1
ATOM 669 C C . ILE A 1 78 ? -13.220 -2.849 -12.888 1.00 88.12 78 ILE A C 1
ATOM 671 O O . ILE A 1 78 ? -12.453 -3.704 -13.313 1.00 88.12 78 ILE A O 1
ATOM 675 N N . TYR A 1 79 ? -12.989 -2.232 -11.726 1.00 83.12 79 TYR A N 1
ATOM 676 C CA . TYR A 1 79 ? -11.781 -2.513 -10.944 1.00 83.12 79 TYR A CA 1
ATOM 677 C C . TYR A 1 79 ? -11.794 -3.924 -10.349 1.00 83.12 79 TYR A C 1
ATOM 679 O O . TYR A 1 79 ? -10.735 -4.540 -10.250 1.00 83.12 79 TYR A O 1
ATOM 687 N N . ARG A 1 80 ? -12.977 -4.464 -10.011 1.00 82.69 80 ARG A N 1
ATOM 688 C CA . ARG A 1 80 ? -13.116 -5.882 -9.641 1.00 82.69 80 ARG A CA 1
ATOM 689 C C . ARG A 1 80 ? -12.709 -6.798 -10.786 1.00 82.69 80 ARG A C 1
ATOM 691 O O . ARG A 1 80 ? -11.942 -7.724 -10.560 1.00 82.69 80 ARG A O 1
ATOM 698 N N . LEU A 1 81 ? -13.184 -6.519 -11.999 1.00 87.19 81 LEU A N 1
ATOM 699 C CA . LEU A 1 81 ? -12.832 -7.307 -13.181 1.00 87.19 81 LEU A CA 1
ATOM 700 C C . LEU A 1 81 ? -11.332 -7.261 -13.473 1.00 87.19 81 LEU A C 1
ATOM 702 O O . LEU A 1 81 ? -10.747 -8.305 -13.729 1.00 87.19 81 LEU A O 1
ATOM 706 N N . ILE A 1 82 ? -10.707 -6.082 -13.385 1.00 84.44 82 ILE A N 1
ATOM 707 C CA . ILE A 1 82 ? -9.257 -5.931 -13.582 1.00 84.44 82 ILE A CA 1
ATOM 708 C C . ILE A 1 82 ? -8.487 -6.804 -12.594 1.00 84.44 82 ILE A C 1
ATOM 710 O O . ILE A 1 82 ? -7.541 -7.480 -12.974 1.00 84.44 82 ILE A O 1
ATOM 714 N N . GLU A 1 83 ? -8.889 -6.806 -11.328 1.00 81.50 83 GLU A N 1
ATOM 715 C CA . GLU A 1 83 ? -8.177 -7.566 -10.309 1.00 81.50 83 GLU A CA 1
ATOM 716 C C . GLU A 1 83 ? -8.391 -9.074 -10.422 1.00 81.50 83 GLU A C 1
ATOM 718 O O . GLU A 1 83 ? -7.443 -9.834 -10.257 1.00 81.50 83 GLU A O 1
ATOM 723 N N . ILE A 1 84 ? -9.614 -9.505 -10.739 1.00 84.56 84 ILE A N 1
ATOM 724 C CA . ILE A 1 84 ? -9.898 -10.913 -11.025 1.00 84.56 84 ILE A CA 1
ATOM 725 C C . ILE A 1 84 ? -9.092 -11.364 -12.249 1.00 84.56 84 ILE A C 1
ATOM 727 O O . ILE A 1 84 ? -8.487 -12.430 -12.217 1.00 84.56 84 ILE A O 1
ATOM 731 N N . ALA A 1 85 ? -9.039 -10.549 -13.305 1.00 88.38 85 ALA A N 1
ATOM 732 C CA . ALA A 1 85 ? -8.266 -10.855 -14.503 1.00 88.38 85 ALA A CA 1
ATOM 733 C C . ALA A 1 85 ? -6.759 -10.938 -14.212 1.00 88.38 85 ALA A C 1
ATOM 735 O O . ALA A 1 85 ? -6.119 -11.874 -14.678 1.00 88.38 85 ALA A O 1
ATOM 736 N N . ASP A 1 86 ? -6.211 -10.016 -13.4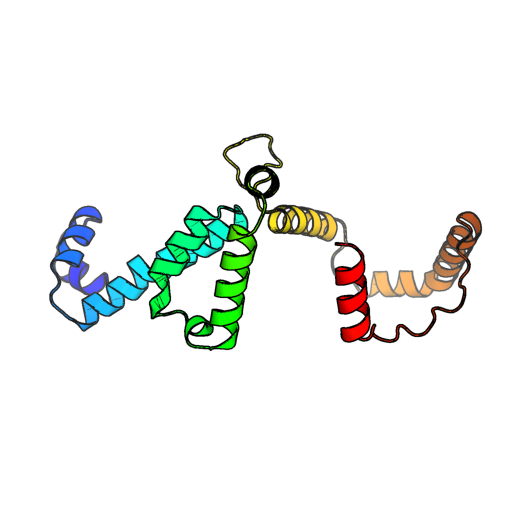15 1.00 84.50 86 ASP A N 1
ATOM 737 C CA . ASP A 1 86 ? -4.808 -10.031 -12.969 1.00 84.50 86 ASP A CA 1
ATOM 738 C C . ASP A 1 86 ? -4.487 -11.317 -12.185 1.00 84.50 86 ASP A C 1
ATOM 740 O O . ASP A 1 86 ? -3.511 -12.008 -12.476 1.00 84.50 86 ASP A O 1
ATOM 744 N N . GLU A 1 87 ? -5.345 -11.708 -11.235 1.00 83.00 87 GLU A N 1
ATOM 745 C CA . GLU A 1 87 ? -5.154 -12.949 -10.474 1.00 83.00 87 GLU A CA 1
ATOM 746 C C . GLU A 1 87 ? -5.277 -14.203 -11.351 1.00 83.00 87 GLU A C 1
ATOM 748 O O . GLU A 1 87 ? -4.450 -15.108 -11.221 1.00 83.00 87 GLU A O 1
ATOM 753 N N . ILE A 1 88 ? -6.250 -14.251 -12.268 1.00 87.69 88 ILE A N 1
ATOM 754 C CA . ILE A 1 88 ? -6.419 -15.368 -13.209 1.00 87.69 88 ILE A CA 1
ATOM 755 C C . ILE A 1 88 ? -5.203 -15.486 -14.128 1.00 87.69 88 ILE A C 1
ATOM 757 O O . ILE A 1 88 ? -4.673 -16.584 -14.283 1.00 87.69 88 ILE A O 1
ATOM 761 N N . GLN A 1 89 ? -4.725 -14.376 -14.695 1.00 86.56 89 GLN A N 1
ATOM 762 C CA . GLN A 1 89 ? -3.536 -14.375 -15.550 1.00 86.56 89 GLN A CA 1
ATOM 763 C C . GLN A 1 89 ? -2.319 -14.904 -14.790 1.00 86.56 89 GLN A C 1
ATOM 765 O O . GLN A 1 89 ? -1.619 -15.776 -15.296 1.00 86.56 89 GLN A O 1
ATOM 770 N N . LEU A 1 90 ? -2.112 -14.466 -13.545 1.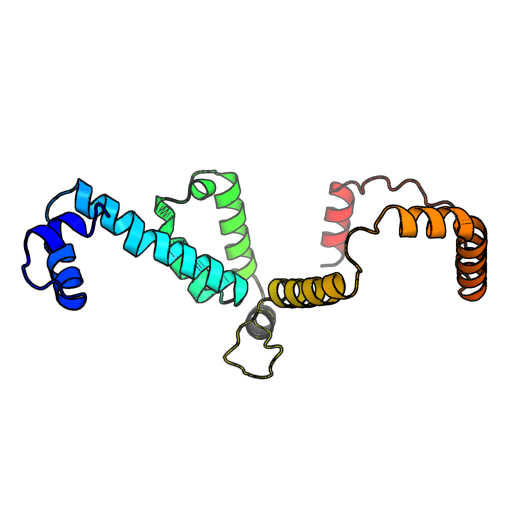00 80.88 90 LEU A N 1
ATOM 771 C CA . LEU A 1 90 ? -1.019 -14.966 -12.707 1.00 80.88 90 LEU A CA 1
ATOM 772 C C . LEU A 1 90 ? -1.147 -16.455 -12.351 1.00 80.88 90 LEU A C 1
ATOM 774 O O . LEU A 1 90 ? -0.130 -17.104 -12.112 1.00 80.88 90 LEU A O 1
ATOM 778 N N . MET A 1 91 ? -2.367 -16.994 -12.263 1.00 81.75 91 MET A N 1
ATOM 779 C CA . MET A 1 91 ? -2.602 -18.424 -12.019 1.00 81.75 91 MET A CA 1
ATOM 780 C C . MET A 1 91 ? -2.430 -19.280 -13.276 1.00 81.75 91 MET A C 1
ATOM 782 O O . MET A 1 91 ? -2.046 -20.438 -13.157 1.00 81.75 91 MET A O 1
ATOM 786 N N . GLN A 1 92 ? -2.723 -18.727 -14.453 1.00 88.75 92 GLN A N 1
ATOM 787 C CA . GLN A 1 92 ? -2.604 -19.417 -15.741 1.00 88.75 92 GLN A CA 1
ATOM 788 C C . GLN A 1 92 ? -1.171 -19.448 -16.284 1.00 88.75 92 GLN A C 1
ATOM 790 O O . GLN A 1 92 ? -0.895 -20.191 -17.223 1.00 88.75 92 GLN A O 1
ATOM 795 N N . LEU A 1 93 ? -0.261 -18.650 -15.721 1.00 86.56 93 LEU A N 1
ATOM 796 C CA . LEU A 1 93 ? 1.152 -18.696 -16.080 1.00 86.56 93 LEU A CA 1
ATOM 797 C C . LEU A 1 93 ? 1.763 -20.060 -15.752 1.00 86.56 93 LEU A C 1
ATOM 799 O O . LEU A 1 93 ? 1.520 -20.630 -14.688 1.00 86.56 93 LEU A O 1
ATOM 803 N N . TYR A 1 94 ? 2.633 -20.526 -16.648 1.00 89.44 94 TYR A N 1
ATOM 804 C CA . TYR A 1 94 ? 3.492 -21.675 -16.392 1.00 89.44 94 TYR A CA 1
ATOM 805 C C . TYR A 1 94 ? 4.296 -21.462 -15.096 1.00 89.44 94 TYR A C 1
ATOM 807 O O . TYR A 1 94 ? 4.807 -20.351 -14.889 1.00 89.44 94 TYR A O 1
ATOM 815 N N . PRO A 1 95 ? 4.418 -22.482 -14.224 1.00 86.50 95 PRO A N 1
ATOM 816 C CA . PRO A 1 95 ? 5.129 -22.370 -12.949 1.00 86.50 95 PRO A CA 1
ATOM 817 C C . PRO A 1 95 ? 6.539 -21.791 -13.091 1.00 86.50 95 PRO A C 1
ATOM 819 O O . PRO A 1 95 ? 6.955 -20.979 -12.273 1.00 86.50 95 PRO A O 1
ATOM 822 N N . GLU A 1 96 ? 7.242 -22.121 -14.173 1.00 89.12 96 GLU A N 1
ATOM 823 C CA . GLU A 1 96 ? 8.590 -21.638 -14.469 1.00 89.12 96 GLU A CA 1
ATOM 824 C C . GLU A 1 96 ? 8.607 -20.121 -14.696 1.00 89.12 96 GLU A C 1
ATOM 826 O O . GLU A 1 96 ? 9.455 -19.408 -14.161 1.00 89.12 96 GLU A O 1
ATOM 831 N N . ILE A 1 97 ? 7.638 -19.604 -15.458 1.00 83.69 97 ILE A N 1
ATOM 832 C CA . ILE A 1 97 ? 7.500 -18.165 -15.710 1.00 83.69 97 ILE A CA 1
ATOM 833 C C . ILE A 1 97 ? 7.072 -17.455 -14.428 1.00 83.69 97 ILE A C 1
ATOM 835 O O . ILE A 1 97 ? 7.579 -16.376 -14.118 1.00 83.69 97 ILE A O 1
ATOM 839 N N . ARG A 1 98 ? 6.168 -18.066 -13.661 1.00 81.50 98 ARG A N 1
ATOM 840 C CA . ARG A 1 98 ? 5.722 -17.533 -12.374 1.00 81.50 98 ARG A CA 1
ATOM 841 C C . ARG A 1 98 ? 6.886 -17.397 -11.398 1.00 81.50 98 ARG A C 1
ATOM 843 O O . ARG A 1 98 ? 7.049 -16.328 -10.817 1.00 81.50 98 ARG A O 1
ATOM 850 N N . ASP A 1 99 ? 7.723 -18.421 -11.285 1.00 81.75 99 ASP A N 1
ATOM 851 C CA . ASP A 1 99 ? 8.920 -18.416 -10.446 1.00 81.75 99 ASP A CA 1
ATOM 852 C C . ASP A 1 99 ? 9.918 -17.345 -10.885 1.00 81.75 99 ASP A C 1
ATOM 854 O O . ASP A 1 99 ? 10.486 -16.644 -10.047 1.00 81.75 99 ASP A O 1
ATOM 858 N N . ILE A 1 100 ? 10.128 -17.186 -12.195 1.00 82.56 100 ILE A N 1
ATOM 859 C CA . ILE A 1 100 ? 10.985 -16.127 -12.742 1.00 82.56 100 ILE A CA 1
ATOM 860 C C . ILE A 1 100 ? 10.422 -14.754 -12.373 1.00 82.56 100 ILE A C 1
ATOM 862 O O . ILE A 1 100 ? 11.174 -13.884 -11.934 1.00 82.56 100 ILE A O 1
ATOM 866 N N . ILE A 1 101 ? 9.115 -14.546 -12.528 1.00 76.88 101 ILE A N 1
ATOM 867 C CA . ILE A 1 101 ? 8.471 -13.278 -12.186 1.00 76.88 101 ILE A CA 1
ATOM 868 C C . ILE A 1 101 ? 8.570 -13.025 -10.685 1.00 76.88 101 ILE A C 1
ATOM 870 O O . ILE A 1 101 ? 8.968 -11.935 -10.300 1.00 76.88 101 ILE A O 1
ATOM 874 N N . GLU A 1 102 ? 8.267 -13.999 -9.829 1.00 73.38 102 GLU A N 1
ATOM 875 C CA . GLU A 1 102 ? 8.320 -13.833 -8.373 1.00 73.38 102 GLU A CA 1
ATOM 876 C C . GLU A 1 102 ? 9.751 -13.591 -7.869 1.00 73.38 102 GLU A C 1
ATOM 878 O O . GLU A 1 102 ? 9.949 -12.728 -7.011 1.00 73.38 102 GLU A O 1
ATOM 883 N N . LYS A 1 103 ? 10.760 -14.254 -8.451 1.00 72.44 103 LYS A N 1
ATOM 884 C CA . LYS A 1 103 ? 12.181 -14.037 -8.120 1.00 72.44 103 LYS A CA 1
ATOM 885 C C . LYS A 1 103 ? 12.702 -12.677 -8.587 1.00 72.44 103 LYS A C 1
ATOM 887 O O . LYS A 1 103 ? 13.492 -12.062 -7.881 1.00 72.44 103 LYS A O 1
ATOM 892 N N . ASN A 1 104 ? 12.254 -12.196 -9.748 1.00 70.00 104 ASN A N 1
ATOM 893 C CA . ASN A 1 104 ? 12.713 -10.925 -10.332 1.00 70.00 104 ASN A CA 1
ATOM 894 C C . ASN A 1 104 ? 11.797 -9.731 -10.020 1.00 70.00 104 ASN A C 1
ATOM 896 O O . ASN A 1 104 ? 12.101 -8.591 -10.369 1.00 70.00 104 ASN A O 1
ATOM 900 N N . CYS A 1 105 ? 10.671 -9.982 -9.358 1.00 64.56 105 CYS A N 1
ATOM 901 C CA . CYS A 1 105 ? 9.735 -8.985 -8.854 1.00 64.56 105 CYS A CA 1
ATOM 902 C C . CYS A 1 105 ? 10.460 -7.993 -7.933 1.00 64.56 105 CYS A C 1
ATOM 904 O O . CYS A 1 105 ? 10.248 -6.782 -7.994 1.00 64.56 105 CYS A O 1
ATOM 906 N N . VAL A 1 106 ? 11.380 -8.487 -7.117 1.00 61.62 106 VAL A N 1
ATOM 907 C CA . VAL A 1 106 ? 12.059 -7.690 -6.110 1.00 61.62 106 VAL A CA 1
ATOM 908 C C . VAL A 1 106 ? 13.505 -7.480 -6.532 1.00 61.62 106 VAL A C 1
ATOM 910 O O . VAL A 1 106 ? 14.253 -8.439 -6.681 1.00 61.62 106 VAL A O 1
ATOM 913 N N . VAL A 1 107 ? 13.923 -6.222 -6.671 1.00 63.41 107 VAL A N 1
ATOM 914 C CA . VAL A 1 107 ? 15.310 -5.892 -7.011 1.00 63.41 107 VAL A CA 1
ATOM 915 C C . VAL A 1 107 ? 15.920 -5.089 -5.872 1.00 63.41 107 VAL A C 1
ATOM 917 O O . VAL A 1 107 ? 15.391 -4.054 -5.480 1.00 63.41 107 VAL A O 1
ATOM 920 N N . SER A 1 108 ? 17.051 -5.547 -5.339 1.00 62.94 108 SER A N 1
ATOM 921 C CA . SER A 1 108 ? 17.825 -4.780 -4.363 1.00 62.94 108 SER A CA 1
ATOM 922 C C . SER A 1 108 ? 18.972 -4.063 -5.056 1.00 62.94 108 SER A C 1
ATOM 924 O O . SER A 1 108 ? 19.874 -4.686 -5.614 1.00 62.94 108 SER A O 1
ATOM 926 N N . ARG A 1 109 ? 18.968 -2.729 -5.003 1.00 62.16 109 ARG A N 1
ATOM 927 C CA . ARG A 1 109 ? 20.049 -1.919 -5.581 1.00 62.16 109 ARG A CA 1
ATOM 928 C C . ARG A 1 109 ? 21.309 -1.882 -4.704 1.00 62.16 109 ARG A C 1
ATOM 930 O O . ARG A 1 109 ? 22.370 -1.504 -5.184 1.00 62.16 109 ARG A O 1
ATOM 937 N N . SER A 1 110 ? 21.184 -2.216 -3.421 1.00 61.62 110 SER A N 1
ATOM 938 C CA . SER A 1 110 ? 22.271 -2.186 -2.432 1.00 61.62 110 SER A CA 1
ATOM 939 C C . SER A 1 110 ? 22.985 -3.531 -2.278 1.00 61.62 110 SER A C 1
ATOM 941 O O . SER A 1 110 ? 23.931 -3.617 -1.504 1.00 61.62 110 SER A O 1
ATOM 943 N N . GLY A 1 111 ? 22.521 -4.583 -2.966 1.00 59.06 111 GLY A N 1
ATOM 944 C CA . GLY A 1 111 ? 22.986 -5.959 -2.752 1.00 59.06 111 GLY A CA 1
ATOM 945 C C . GLY A 1 111 ? 22.476 -6.587 -1.449 1.00 59.06 111 GLY A C 1
ATOM 946 O O . GLY A 1 111 ? 22.724 -7.761 -1.193 1.00 59.06 111 GLY A O 1
ATOM 947 N N . ILE A 1 112 ? 21.728 -5.835 -0.635 1.00 59.16 112 ILE A N 1
ATOM 948 C CA . ILE A 1 112 ? 21.091 -6.339 0.581 1.00 59.16 112 ILE A CA 1
ATOM 949 C C . ILE A 1 112 ? 19.799 -7.036 0.159 1.00 59.16 112 ILE A C 1
ATOM 951 O O . ILE A 1 112 ? 18.841 -6.358 -0.216 1.00 59.16 112 ILE A O 1
ATOM 955 N N . TYR A 1 113 ? 19.763 -8.368 0.218 1.00 55.41 113 TYR A N 1
ATOM 956 C CA . TYR A 1 113 ? 18.603 -9.183 -0.184 1.00 55.41 113 TYR A CA 1
ATOM 957 C C . TYR A 1 113 ? 17.294 -8.769 0.509 1.00 55.41 113 TYR A C 1
ATOM 959 O O . TYR A 1 113 ? 16.216 -8.886 -0.063 1.00 55.41 113 TYR A O 1
ATOM 967 N N . GLU A 1 114 ? 17.382 -8.216 1.717 1.00 59.09 114 GLU A N 1
ATOM 968 C CA . GLU A 1 114 ? 16.226 -7.778 2.503 1.00 59.09 114 GLU A CA 1
ATOM 969 C C . GLU A 1 114 ? 15.676 -6.409 2.075 1.00 59.09 114 GLU A C 1
ATOM 971 O O . GLU A 1 114 ? 14.526 -6.077 2.381 1.00 59.09 114 GLU A O 1
ATOM 976 N N . GLN A 1 115 ? 16.448 -5.611 1.327 1.00 60.53 115 GLN A N 1
ATOM 977 C CA . GLN A 1 115 ? 15.963 -4.361 0.743 1.00 60.53 115 GLN A CA 1
ATOM 978 C C . GLN A 1 115 ? 15.211 -4.654 -0.543 1.00 60.53 115 GLN A C 1
ATOM 980 O O . GLN A 1 115 ? 15.683 -4.460 -1.661 1.00 60.53 115 GLN A O 1
ATOM 985 N N . HIS A 1 116 ? 13.988 -5.104 -0.339 1.00 64.31 116 HIS A N 1
ATOM 986 C CA . HIS A 1 116 ? 13.030 -5.301 -1.390 1.00 64.31 116 HIS A CA 1
ATOM 987 C C . HIS A 1 116 ? 12.675 -3.918 -1.972 1.00 64.31 116 HIS A C 1
ATOM 989 O O . HIS A 1 116 ? 12.064 -3.110 -1.276 1.00 64.31 116 HIS A O 1
ATOM 995 N N . GLN A 1 117 ? 13.123 -3.574 -3.187 1.00 68.44 117 GLN A N 1
ATOM 996 C CA . GLN A 1 117 ? 12.751 -2.325 -3.868 1.00 68.44 117 GLN A CA 1
ATOM 997 C C . GLN A 1 117 ? 12.054 -2.647 -5.191 1.00 68.44 117 GLN A C 1
ATOM 999 O O . GLN A 1 117 ? 12.508 -3.471 -5.983 1.00 68.44 117 GLN A O 1
ATOM 1004 N N . GLY A 1 118 ? 10.934 -1.978 -5.443 1.00 70.88 118 GLY A N 1
ATOM 1005 C CA . GLY A 1 118 ? 10.272 -2.007 -6.737 1.00 70.88 118 GLY A CA 1
ATOM 1006 C C . GLY A 1 118 ? 11.083 -1.229 -7.771 1.00 70.88 118 GLY A C 1
ATOM 1007 O O . GLY A 1 118 ? 11.665 -0.185 -7.462 1.00 70.88 118 GLY A O 1
ATOM 1008 N N . LEU A 1 119 ? 11.075 -1.709 -9.016 1.00 72.12 119 LEU A N 1
ATOM 1009 C CA . LEU A 1 119 ? 11.757 -1.055 -10.138 1.00 72.12 119 LEU A CA 1
ATOM 1010 C C . LEU A 1 119 ? 11.335 0.412 -10.300 1.00 72.12 119 LEU A C 1
ATOM 1012 O O . LEU A 1 119 ? 12.187 1.270 -10.510 1.00 72.12 119 LEU A O 1
ATOM 1016 N N . ASP A 1 120 ? 10.049 0.719 -10.117 1.00 70.44 120 ASP A N 1
ATOM 1017 C CA . ASP A 1 120 ? 9.540 2.094 -10.172 1.00 70.44 120 ASP A CA 1
ATOM 1018 C C . ASP A 1 120 ? 10.174 2.990 -9.095 1.00 70.44 120 ASP A C 1
ATOM 1020 O O . ASP A 1 120 ? 10.617 4.095 -9.386 1.00 70.44 120 ASP A O 1
ATOM 1024 N N . ALA A 1 121 ? 10.350 2.491 -7.867 1.00 74.00 121 ALA A N 1
ATOM 1025 C CA . ALA A 1 121 ? 11.014 3.243 -6.799 1.00 74.00 121 ALA A CA 1
ATOM 1026 C C . ALA A 1 121 ? 12.510 3.468 -7.091 1.00 74.00 121 ALA A C 1
ATOM 1028 O O . ALA A 1 121 ? 13.063 4.527 -6.774 1.00 74.00 121 ALA A O 1
ATOM 1029 N N . ILE A 1 122 ? 13.170 2.490 -7.722 1.00 75.69 122 ILE A N 1
ATOM 1030 C CA . ILE A 1 122 ? 14.556 2.627 -8.187 1.00 75.69 122 ILE A CA 1
ATOM 1031 C C . ILE A 1 122 ? 14.642 3.714 -9.263 1.00 75.69 122 ILE A C 1
ATOM 1033 O O . ILE A 1 122 ? 15.485 4.611 -9.156 1.00 75.69 122 ILE A O 1
ATOM 1037 N N . ILE A 1 123 ? 13.756 3.667 -10.260 1.00 78.81 123 ILE A N 1
ATOM 1038 C CA . ILE A 1 123 ? 13.674 4.655 -11.339 1.00 78.81 123 ILE A CA 1
ATOM 1039 C C . ILE A 1 123 ? 13.343 6.037 -10.772 1.00 78.81 123 ILE A C 1
ATOM 1041 O O . ILE A 1 123 ? 13.981 7.016 -11.152 1.00 78.81 123 ILE A O 1
ATOM 1045 N N . GLU A 1 124 ? 12.422 6.143 -9.813 1.00 82.00 124 GLU A N 1
ATOM 1046 C CA . GLU A 1 124 ? 12.087 7.397 -9.139 1.00 82.00 124 GLU A CA 1
ATOM 1047 C C . GLU A 1 124 ? 13.316 7.990 -8.439 1.00 82.00 124 GLU A C 1
ATOM 1049 O O . GLU A 1 124 ? 13.595 9.185 -8.572 1.00 82.00 124 GLU A O 1
ATOM 1054 N N . LYS A 1 125 ? 14.092 7.163 -7.727 1.00 82.56 125 LYS A N 1
ATOM 1055 C CA . LYS A 1 125 ? 15.326 7.600 -7.059 1.00 82.56 125 LYS A CA 1
ATOM 1056 C C . LYS A 1 125 ? 16.378 8.072 -8.065 1.00 82.56 125 LYS A C 1
ATOM 1058 O O . LYS A 1 125 ? 17.006 9.106 -7.836 1.00 82.56 125 LYS A O 1
ATOM 1063 N N . VAL A 1 126 ? 16.556 7.355 -9.177 1.00 82.06 126 VAL A N 1
ATOM 1064 C CA . VAL A 1 126 ? 17.453 7.772 -10.271 1.00 82.06 126 VAL A CA 1
ATOM 1065 C C . VAL A 1 126 ? 16.973 9.086 -10.881 1.00 82.06 126 VAL A C 1
ATOM 1067 O O . VAL A 1 126 ? 17.758 10.019 -11.002 1.00 82.06 126 VAL A O 1
ATOM 1070 N N . ASN A 1 127 ? 15.681 9.215 -11.172 1.00 86.56 127 ASN A N 1
ATOM 1071 C CA . ASN A 1 127 ? 15.092 10.438 -11.710 1.00 86.56 127 ASN A CA 1
ATOM 1072 C C . ASN A 1 127 ? 15.247 11.625 -10.761 1.00 86.56 127 ASN A C 1
ATOM 1074 O O . ASN A 1 127 ? 15.515 12.731 -11.219 1.00 86.56 127 ASN A O 1
ATOM 1078 N N . LYS A 1 128 ? 15.106 11.426 -9.447 1.00 86.56 128 LYS A N 1
ATOM 1079 C CA . LYS A 1 128 ? 15.380 12.474 -8.453 1.00 86.56 128 LYS A CA 1
ATOM 1080 C C . LYS A 1 128 ? 16.841 12.917 -8.505 1.00 86.56 128 LYS A C 1
ATOM 1082 O O . LYS A 1 128 ? 17.084 14.115 -8.576 1.00 86.56 128 LYS A O 1
ATOM 1087 N N . ALA A 1 129 ? 17.790 11.981 -8.549 1.00 86.94 129 ALA A N 1
ATOM 1088 C CA . ALA A 1 129 ? 19.210 12.305 -8.691 1.00 86.94 129 ALA A CA 1
ATOM 1089 C C . ALA A 1 129 ? 19.505 13.037 -10.015 1.00 86.94 129 ALA A C 1
ATOM 1091 O O . ALA A 1 129 ? 20.155 14.078 -10.015 1.00 86.94 129 ALA A O 1
ATOM 1092 N N . LEU A 1 130 ? 18.950 12.574 -11.137 1.00 82.88 130 LEU A N 1
ATOM 1093 C CA . LEU A 1 130 ? 19.082 13.255 -12.428 1.00 82.88 130 LEU A CA 1
ATOM 1094 C C . LEU A 1 130 ? 18.491 14.668 -12.388 1.00 82.88 130 LEU A C 1
ATOM 1096 O O . LEU A 1 130 ? 19.102 15.603 -12.891 1.00 82.88 130 LEU A O 1
ATOM 1100 N N . LYS A 1 131 ? 17.341 14.855 -11.732 1.00 80.81 131 LYS A N 1
ATOM 1101 C CA . LYS A 1 131 ? 16.735 16.179 -11.547 1.00 80.81 131 LYS A CA 1
ATOM 1102 C C . LYS A 1 131 ? 17.594 17.111 -10.697 1.00 80.81 131 LYS A C 1
ATOM 1104 O O . LYS A 1 131 ? 17.568 18.303 -10.959 1.00 80.81 131 LYS A O 1
ATOM 1109 N N . THR A 1 132 ? 18.374 16.605 -9.738 1.00 80.25 132 THR A N 1
ATOM 1110 C CA . THR A 1 132 ? 19.325 17.454 -8.989 1.00 80.25 132 THR A CA 1
ATOM 1111 C C . THR A 1 132 ? 20.502 17.938 -9.835 1.00 80.25 132 THR A C 1
ATOM 1113 O O . THR A 1 132 ? 21.097 18.956 -9.501 1.00 80.25 132 THR A O 1
ATOM 1116 N N . LEU A 1 133 ? 20.817 17.254 -10.943 1.00 80.62 133 LEU A N 1
ATOM 1117 C CA . LEU A 1 133 ? 21.817 17.719 -11.911 1.00 80.62 133 LEU A CA 1
ATOM 1118 C C . LEU A 1 133 ? 21.279 18.841 -12.809 1.00 80.62 133 LEU A C 1
ATOM 1120 O O . LEU A 1 133 ? 22.059 19.558 -13.433 1.00 80.62 133 LEU A O 1
ATOM 1124 N N . ILE A 1 134 ? 19.954 18.992 -12.893 1.00 74.75 134 ILE A N 1
ATOM 1125 C CA . ILE A 1 134 ? 19.325 20.091 -13.620 1.00 74.75 134 ILE A CA 1
ATOM 1126 C C . ILE A 1 134 ? 19.338 21.306 -12.684 1.00 74.75 134 ILE A C 1
ATOM 1128 O O . ILE A 1 134 ? 18.769 21.229 -11.592 1.00 74.75 134 ILE A O 1
ATOM 1132 N N . PRO A 1 135 ? 19.968 22.430 -13.069 1.00 66.38 135 PRO A N 1
ATOM 1133 C CA . PRO A 1 135 ? 19.919 23.630 -12.249 1.00 66.38 135 PRO A CA 1
ATOM 1134 C C . PRO A 1 135 ? 18.455 24.064 -12.052 1.00 66.38 135 PRO A C 1
ATOM 1136 O O . PRO A 1 135 ? 17.623 23.844 -12.940 1.00 66.38 135 PRO A O 1
ATOM 1139 N N . PRO A 1 136 ? 18.113 24.677 -10.904 1.00 69.25 136 PRO A N 1
ATOM 1140 C CA . PRO A 1 136 ? 16.772 25.207 -10.669 1.00 69.25 136 PRO A CA 1
ATOM 1141 C C . PRO A 1 136 ? 16.362 26.166 -11.792 1.00 69.25 136 PRO A C 1
ATOM 1143 O O . PRO A 1 136 ? 17.227 26.678 -12.508 1.00 69.25 136 PRO A O 1
ATOM 1146 N N . VAL A 1 137 ? 15.044 26.393 -11.930 1.00 65.62 137 VAL A N 1
ATOM 1147 C CA . VAL A 1 137 ? 14.431 27.225 -12.985 1.00 65.62 137 VAL A CA 1
ATOM 1148 C C . VAL A 1 137 ? 15.356 28.395 -13.321 1.00 65.62 137 VAL A C 1
ATOM 1150 O O . VAL A 1 137 ? 15.619 29.216 -12.435 1.00 65.62 137 VAL A O 1
ATOM 1153 N N . PRO A 1 138 ? 15.892 28.455 -14.557 1.00 64.00 138 PRO A N 1
ATOM 1154 C CA . PRO A 1 138 ? 16.924 29.419 -14.876 1.00 64.00 138 PRO A CA 1
ATOM 1155 C C . PRO A 1 138 ? 16.387 30.821 -14.598 1.00 64.00 138 PRO A C 1
ATOM 1157 O O . PRO A 1 138 ? 15.332 31.203 -15.107 1.00 64.00 138 PRO A O 1
ATOM 1160 N N . GLN A 1 139 ? 17.091 31.584 -13.764 1.00 67.88 139 GLN A N 1
ATOM 1161 C CA . GLN A 1 139 ? 16.776 32.995 -13.557 1.00 67.88 139 GLN A CA 1
ATOM 1162 C C . GLN A 1 139 ? 16.799 33.731 -14.906 1.00 67.88 139 GLN A C 1
ATOM 1164 O O . GLN A 1 139 ? 17.458 33.303 -15.857 1.00 67.88 139 GLN A O 1
ATOM 1169 N N . GLN A 1 140 ? 16.098 34.862 -15.008 1.00 73.38 140 GLN A N 1
ATOM 1170 C CA . GLN A 1 140 ? 15.944 35.612 -16.262 1.00 73.38 140 GLN A CA 1
ATOM 1171 C C . GLN A 1 140 ? 17.284 35.924 -16.965 1.00 73.38 140 GLN A C 1
ATOM 1173 O O . GLN A 1 140 ? 17.339 35.988 -18.193 1.00 73.38 140 GLN A O 1
ATOM 1178 N N . CYS A 1 141 ? 18.380 36.067 -16.212 1.00 74.00 141 CYS A N 1
ATOM 1179 C CA . CYS A 1 141 ? 19.732 36.233 -16.749 1.00 74.00 141 CYS A CA 1
ATOM 1180 C C . CYS A 1 141 ? 20.198 35.033 -17.598 1.00 74.00 141 CYS A C 1
ATOM 1182 O O . CYS A 1 141 ? 20.744 35.231 -18.682 1.00 74.00 141 CYS A O 1
ATOM 1184 N N . TYR A 1 142 ? 19.916 33.799 -17.177 1.00 71.38 142 TYR A N 1
ATOM 1185 C CA . TYR A 1 142 ? 20.248 32.587 -17.926 1.00 71.38 142 TYR A CA 1
ATOM 1186 C C . TYR A 1 142 ? 19.396 32.445 -19.189 1.00 71.38 142 TYR A C 1
ATOM 1188 O O . TYR A 1 142 ? 19.922 32.056 -20.230 1.00 71.38 142 TYR A O 1
ATOM 1196 N N . TRP A 1 143 ? 18.119 32.844 -19.145 1.00 73.44 143 TRP A N 1
ATOM 1197 C CA . TRP A 1 143 ? 17.273 32.908 -20.343 1.00 73.44 143 TRP A CA 1
ATOM 1198 C C . TRP A 1 143 ? 17.767 33.947 -21.348 1.00 73.44 143 TRP A C 1
ATOM 1200 O O . TRP A 1 143 ? 17.787 33.667 -22.544 1.00 73.44 143 TRP A O 1
ATOM 1210 N N . LYS A 1 144 ? 18.241 35.110 -20.884 1.00 75.88 144 LYS A N 1
ATOM 1211 C CA . LYS A 1 144 ? 18.884 36.110 -21.752 1.00 75.88 144 LYS A CA 1
ATOM 1212 C C . LYS A 1 144 ? 20.156 35.553 -22.396 1.00 75.88 144 LYS A C 1
ATOM 1214 O O . LYS A 1 144 ? 20.334 35.693 -23.600 1.00 75.88 144 LYS A O 1
ATOM 1219 N N . ILE A 1 145 ? 21.006 34.861 -21.634 1.00 76.31 145 ILE A N 1
ATOM 1220 C CA . ILE A 1 145 ? 22.212 34.210 -22.174 1.00 76.31 145 ILE A CA 1
ATOM 1221 C C . ILE A 1 145 ? 21.839 33.132 -23.202 1.00 76.31 145 ILE A C 1
ATOM 1223 O O . ILE A 1 145 ? 22.454 33.076 -24.269 1.00 76.31 145 ILE A O 1
ATOM 1227 N N . ALA A 1 146 ? 20.831 32.305 -22.913 1.00 70.94 146 ALA A N 1
ATOM 1228 C CA . ALA A 1 146 ? 20.346 31.271 -23.821 1.00 70.94 146 ALA A CA 1
ATOM 1229 C C . ALA A 1 146 ? 19.762 31.870 -25.110 1.00 70.94 146 ALA A C 1
ATOM 1231 O O . ALA A 1 146 ? 20.113 31.413 -26.194 1.00 70.94 146 ALA A O 1
ATOM 1232 N N . ALA A 1 147 ? 18.959 32.934 -25.015 1.00 73.06 147 ALA A N 1
ATOM 1233 C CA . ALA A 1 147 ? 18.419 33.652 -26.169 1.00 73.06 147 ALA A CA 1
ATOM 1234 C C . ALA A 1 147 ? 19.536 34.268 -27.027 1.00 73.06 147 ALA A C 1
ATOM 1236 O O . ALA A 1 147 ? 19.570 34.070 -28.242 1.00 73.06 147 ALA A O 1
ATOM 1237 N N . CYS A 1 148 ? 20.516 34.926 -26.398 1.00 73.75 148 CYS A N 1
ATOM 1238 C CA . CYS A 1 148 ? 21.664 35.501 -27.100 1.00 73.75 148 CYS A CA 1
ATOM 1239 C C . CYS A 1 148 ? 22.551 34.435 -27.768 1.00 73.75 148 CYS A C 1
ATOM 1241 O O . CYS A 1 148 ? 23.150 34.690 -28.813 1.00 73.75 148 CYS A O 1
ATOM 1243 N N . LYS A 1 149 ? 22.642 33.229 -27.190 1.00 83.06 149 LYS A N 1
ATOM 1244 C CA . LYS A 1 149 ? 23.458 32.116 -27.710 1.00 83.06 149 LYS A CA 1
ATOM 1245 C C . LYS A 1 149 ? 22.663 31.088 -28.524 1.00 83.06 149 LYS A C 1
ATOM 1247 O O . LYS A 1 149 ? 23.262 30.130 -29.015 1.00 83.06 149 LYS A O 1
ATOM 1252 N N . TYR A 1 150 ? 21.364 31.297 -28.735 1.00 80.12 150 TYR A N 1
ATOM 1253 C CA . TYR A 1 150 ? 20.463 30.343 -29.390 1.00 80.12 150 TYR A CA 1
ATOM 1254 C C . TYR A 1 150 ? 20.966 29.908 -30.771 1.00 80.12 150 TYR A C 1
ATOM 1256 O O . TYR A 1 150 ? 21.032 28.716 -31.060 1.00 80.12 150 TYR A O 1
ATOM 1264 N N . LYS A 1 151 ? 21.429 30.855 -31.599 1.00 83.94 151 LYS A N 1
ATOM 1265 C CA . LYS A 1 151 ? 21.970 30.550 -32.937 1.00 83.94 151 LYS A CA 1
ATOM 1266 C C . LYS A 1 151 ? 23.171 29.597 -32.882 1.00 83.94 151 LYS A C 1
ATOM 1268 O O . LYS A 1 151 ? 23.233 28.656 -33.667 1.00 83.94 151 LYS A O 1
ATOM 1273 N N . LYS A 1 152 ? 24.088 29.798 -31.925 1.00 83.88 152 LYS A N 1
ATOM 1274 C CA . LYS A 1 152 ? 25.252 28.916 -31.721 1.00 83.88 152 LYS A CA 1
ATOM 1275 C C . LYS A 1 152 ? 24.827 27.534 -31.226 1.00 83.88 152 LYS A C 1
ATOM 1277 O O . LYS A 1 152 ? 25.383 26.534 -31.665 1.00 83.88 152 LYS A O 1
ATOM 1282 N N . PHE A 1 153 ? 23.824 27.470 -30.349 1.00 79.19 153 PHE A N 1
ATOM 1283 C CA . PHE A 1 153 ? 23.270 26.204 -29.869 1.00 79.19 153 PHE A CA 1
ATOM 1284 C C . PHE A 1 153 ? 22.598 25.402 -30.995 1.00 79.19 153 PHE A C 1
ATOM 1286 O O . PHE A 1 153 ? 22.861 24.212 -31.132 1.00 79.19 153 PHE A O 1
ATOM 1293 N N . ILE A 1 154 ? 21.792 26.047 -31.846 1.00 80.81 154 ILE A N 1
ATOM 1294 C CA . ILE A 1 154 ? 21.176 25.394 -33.012 1.00 80.81 154 ILE A CA 1
ATOM 1295 C C . ILE A 1 154 ? 22.238 24.904 -34.001 1.00 80.81 154 ILE A C 1
ATOM 1297 O O . ILE A 1 154 ? 22.129 23.788 -34.498 1.00 80.81 154 ILE A O 1
ATOM 1301 N N . GLN A 1 155 ? 23.299 25.679 -34.238 1.00 87.00 155 GLN A N 1
ATOM 1302 C CA . GLN A 1 155 ? 24.425 25.222 -35.058 1.00 87.00 155 GLN A CA 1
ATOM 1303 C C . GLN A 1 155 ? 25.114 23.987 -34.466 1.00 87.00 155 GLN A C 1
ATOM 1305 O O . GLN A 1 155 ? 25.326 23.017 -35.186 1.00 87.00 155 GLN A O 1
ATOM 1310 N N . LEU A 1 156 ? 25.413 23.984 -33.162 1.00 84.62 156 LEU A N 1
ATOM 1311 C CA . LEU A 1 156 ? 25.981 22.819 -32.474 1.00 84.62 156 LEU A CA 1
ATOM 1312 C C . LEU A 1 156 ? 25.070 21.592 -32.570 1.00 84.62 156 LEU A C 1
ATOM 1314 O O . LEU A 1 156 ? 25.553 20.507 -32.884 1.00 84.62 156 LEU A O 1
ATOM 1318 N N . ARG A 1 157 ? 23.761 21.763 -32.353 1.00 80.56 157 ARG A N 1
ATOM 1319 C CA . ARG A 1 157 ? 22.768 20.688 -32.490 1.00 80.56 157 ARG A CA 1
ATOM 1320 C C . ARG A 1 157 ? 22.751 20.122 -33.908 1.00 80.56 157 ARG A C 1
ATOM 1322 O O . ARG A 1 157 ? 22.811 18.910 -34.073 1.00 80.56 157 ARG A O 1
ATOM 1329 N N . ASN A 1 158 ? 22.706 20.985 -34.919 1.00 83.69 158 ASN A N 1
ATOM 1330 C CA . ASN A 1 158 ? 22.682 20.562 -36.317 1.00 83.69 158 ASN A CA 1
ATOM 1331 C C . ASN A 1 158 ? 23.987 19.867 -36.720 1.00 83.69 158 ASN A C 1
ATOM 1333 O O . ASN A 1 158 ? 23.951 18.885 -37.452 1.00 83.69 158 ASN A O 1
ATOM 1337 N N . ASN A 1 159 ? 25.130 20.345 -36.226 1.00 88.12 159 ASN A N 1
ATOM 1338 C CA . ASN A 1 159 ? 26.420 19.699 -36.456 1.00 88.12 159 ASN A CA 1
ATOM 1339 C C . ASN A 1 159 ? 26.466 18.320 -35.799 1.00 88.12 159 ASN A C 1
ATOM 1341 O O . ASN A 1 159 ? 26.835 17.360 -36.460 1.00 88.12 159 ASN A O 1
ATOM 1345 N N . LEU A 1 160 ? 26.025 18.203 -34.543 1.00 82.38 160 LEU A N 1
ATOM 1346 C CA . LEU A 1 160 ? 25.927 16.920 -33.848 1.00 82.38 160 LEU A CA 1
ATOM 1347 C C . LEU A 1 160 ? 25.041 15.939 -34.623 1.00 82.38 160 LEU A C 1
ATOM 1349 O O . LEU A 1 160 ? 25.450 14.809 -34.861 1.00 82.38 160 LEU A O 1
ATOM 1353 N N . PHE A 1 161 ? 23.854 16.382 -35.043 1.00 80.44 161 PHE A N 1
ATOM 1354 C CA . PHE A 1 161 ? 22.898 15.562 -35.789 1.00 80.44 161 PHE A CA 1
ATOM 1355 C C . PHE A 1 161 ? 23.429 15.131 -37.156 1.00 80.44 161 PHE A C 1
ATOM 1357 O O . PHE A 1 161 ? 23.265 13.971 -37.523 1.00 80.44 161 PHE A O 1
ATOM 1364 N N . LYS A 1 162 ? 24.163 16.004 -37.853 1.00 83.19 162 LYS A N 1
ATOM 1365 C CA . LYS A 1 162 ? 24.911 15.623 -39.058 1.00 83.19 162 LYS A CA 1
ATOM 1366 C C . LYS A 1 162 ? 25.979 14.570 -38.760 1.00 83.19 162 LYS A C 1
ATOM 1368 O O . LYS A 1 162 ? 26.053 13.581 -39.479 1.00 83.19 162 LYS A O 1
ATOM 1373 N N . THR A 1 163 ? 26.773 14.748 -37.703 1.00 84.56 163 THR A N 1
ATOM 1374 C CA . THR A 1 163 ? 27.852 13.814 -37.336 1.00 84.56 163 THR A CA 1
ATOM 1375 C C . THR A 1 163 ? 27.327 12.423 -36.983 1.00 84.56 163 THR A C 1
ATOM 1377 O O . THR A 1 163 ? 27.954 11.432 -37.339 1.00 84.56 163 THR A O 1
ATOM 1380 N N . ILE A 1 164 ? 26.175 12.326 -36.315 1.00 81.00 164 ILE A N 1
ATOM 1381 C CA . ILE A 1 164 ? 25.558 11.036 -35.957 1.00 81.00 164 ILE A CA 1
ATOM 1382 C C . ILE A 1 164 ? 24.674 10.453 -37.076 1.00 81.00 164 ILE A C 1
ATOM 1384 O O . ILE A 1 164 ? 24.024 9.434 -36.860 1.00 81.00 164 ILE A O 1
ATOM 1388 N N . GLY A 1 165 ? 24.609 11.097 -38.249 1.00 78.38 165 GLY A N 1
ATOM 1389 C CA . GLY A 1 165 ? 23.792 10.644 -39.381 1.00 78.38 165 GLY A CA 1
ATOM 1390 C C . GLY A 1 165 ? 22.280 10.729 -39.143 1.00 78.38 165 GLY A C 1
ATOM 1391 O O . GLY A 1 165 ? 21.514 10.006 -39.779 1.00 78.38 165 GLY A O 1
ATOM 1392 N N . TYR A 1 166 ? 21.832 11.588 -38.222 1.00 65.56 166 TYR A N 1
ATOM 1393 C CA . TYR A 1 166 ? 20.412 11.789 -37.944 1.00 65.56 166 TYR A CA 1
ATOM 1394 C C . TYR A 1 166 ? 19.777 12.603 -39.074 1.00 65.56 166 TYR A C 1
ATOM 1396 O O . TYR A 1 166 ? 19.925 13.824 -39.143 1.00 65.56 166 TYR A O 1
ATOM 1404 N N . ASN A 1 167 ? 19.070 11.919 -39.970 1.00 66.31 167 ASN A N 1
ATOM 1405 C CA . ASN A 1 167 ? 18.232 12.567 -40.966 1.00 66.31 167 ASN A CA 1
ATOM 1406 C C . ASN A 1 167 ? 16.905 12.961 -40.306 1.00 66.31 167 ASN A C 1
ATOM 1408 O O . ASN A 1 167 ? 16.169 12.085 -39.853 1.00 66.31 167 ASN A O 1
ATOM 1412 N N . ASP A 1 168 ? 16.577 14.259 -40.309 1.00 55.91 168 ASP A N 1
ATOM 1413 C CA . ASP A 1 168 ? 15.227 14.794 -40.055 1.00 55.91 168 ASP A CA 1
ATOM 1414 C C . ASP A 1 168 ? 14.279 14.355 -41.196 1.00 55.91 168 ASP A C 1
ATOM 1416 O O . ASP A 1 168 ? 13.648 15.169 -41.874 1.00 55.91 168 ASP A O 1
ATOM 1420 N N . GLN A 1 169 ? 14.197 13.051 -41.480 1.00 54.62 169 GLN A N 1
ATOM 1421 C CA . GLN A 1 169 ? 13.093 12.531 -42.266 1.00 54.62 169 GLN A CA 1
ATOM 1422 C C . GLN A 1 169 ? 11.834 12.901 -41.498 1.00 54.62 169 GLN A C 1
ATOM 1424 O O . GLN A 1 169 ? 11.697 12.551 -40.324 1.00 54.62 169 GLN A O 1
ATOM 1429 N N . GLN A 1 170 ? 10.991 13.690 -42.171 1.00 50.25 170 GLN A N 1
ATOM 1430 C CA . GLN A 1 170 ? 9.695 14.170 -41.715 1.00 50.25 170 GLN A CA 1
ATOM 1431 C C . GLN A 1 170 ? 9.114 13.179 -40.720 1.00 50.25 170 GLN A C 1
ATOM 1433 O O . GLN A 1 170 ? 8.802 12.045 -41.086 1.00 50.25 170 GLN A O 1
ATOM 1438 N N . SER A 1 171 ? 9.011 13.591 -39.456 1.00 50.47 171 SER A N 1
ATOM 1439 C CA . SER A 1 171 ? 8.242 12.838 -38.485 1.00 50.47 171 SER A CA 1
ATOM 1440 C C . SER A 1 171 ? 6.861 12.650 -39.099 1.00 50.47 171 SER A C 1
ATOM 1442 O O . SER A 1 171 ? 6.088 13.610 -39.173 1.00 50.47 171 SER A O 1
ATOM 1444 N N . VAL A 1 172 ? 6.575 11.442 -39.588 1.00 53.31 172 VAL A N 1
ATOM 1445 C CA . VAL A 1 172 ? 5.221 11.048 -39.965 1.00 53.31 172 VAL A CA 1
ATOM 1446 C C . VAL A 1 172 ? 4.354 11.474 -38.783 1.00 53.31 172 VAL A C 1
ATOM 1448 O O . VAL A 1 172 ? 4.747 11.193 -37.639 1.00 53.31 172 VAL A O 1
ATOM 1451 N N . PRO A 1 173 ? 3.259 12.229 -39.003 1.00 47.84 173 PRO A N 1
ATOM 1452 C CA . PRO A 1 173 ? 2.385 12.634 -37.917 1.00 47.84 173 PRO A CA 1
ATOM 1453 C C . PRO A 1 173 ? 2.114 11.388 -37.089 1.00 47.84 173 PRO A C 1
ATOM 1455 O O . PRO A 1 173 ? 1.732 10.366 -37.655 1.00 47.84 173 PRO A O 1
ATOM 1458 N N . ARG A 1 174 ? 2.406 11.421 -35.784 1.00 47.88 174 ARG A N 1
ATOM 1459 C CA . ARG A 1 174 ? 2.123 10.281 -34.908 1.00 47.88 174 ARG A CA 1
ATOM 1460 C C . ARG A 1 174 ? 0.609 10.089 -34.879 1.00 47.88 174 ARG A C 1
ATOM 1462 O O . ARG A 1 174 ? -0.070 10.622 -34.006 1.00 47.88 174 ARG A O 1
ATOM 1469 N N . THR A 1 175 ? 0.071 9.354 -35.840 1.00 54.00 175 THR A N 1
ATOM 1470 C CA . THR A 1 175 ? -1.273 8.813 -35.773 1.00 54.00 175 THR A CA 1
ATOM 1471 C C . THR A 1 175 ? -1.253 7.757 -34.689 1.00 54.00 175 THR A C 1
ATOM 1473 O O . THR A 1 175 ? -0.421 6.848 -34.691 1.00 54.00 175 THR A O 1
ATOM 1476 N N . ARG A 1 176 ? -2.138 7.939 -33.708 1.00 48.69 176 ARG A N 1
ATOM 1477 C CA . ARG A 1 176 ? -2.376 6.978 -32.636 1.00 48.69 176 ARG A CA 1
ATOM 1478 C C . ARG A 1 176 ? -2.577 5.596 -33.276 1.00 48.69 176 ARG A C 1
ATOM 1480 O O . ARG A 1 176 ? -3.436 5.497 -34.151 1.00 48.69 176 ARG A O 1
ATOM 1487 N N . PRO A 1 177 ? -1.817 4.561 -32.883 1.00 54.88 177 PRO A N 1
ATOM 1488 C CA . PRO A 1 177 ? -2.057 3.216 -33.386 1.00 54.88 177 PRO A CA 1
ATOM 1489 C C . PRO A 1 177 ? -3.495 2.811 -33.062 1.00 54.88 177 PRO A C 1
ATOM 1491 O O . PRO A 1 177 ? -3.953 3.016 -31.932 1.00 54.88 177 PRO A O 1
ATOM 1494 N N . GLU A 1 178 ? -4.219 2.265 -34.039 1.00 62.25 178 GLU A N 1
ATOM 1495 C CA . GLU A 1 178 ? -5.528 1.674 -33.782 1.00 62.25 178 GLU A CA 1
ATOM 1496 C C . GLU A 1 178 ? -5.350 0.491 -32.829 1.00 62.25 178 GLU A C 1
ATOM 1498 O O . GLU A 1 178 ? -4.720 -0.519 -33.154 1.00 62.25 178 GLU A O 1
ATOM 1503 N N . SER A 1 179 ? -5.908 0.627 -31.626 1.00 60.91 179 SER A N 1
ATOM 1504 C CA . SER A 1 179 ? -5.759 -0.335 -30.532 1.00 60.91 179 SER A CA 1
ATOM 1505 C C . SER A 1 179 ? -6.200 -1.750 -30.913 1.00 60.91 179 SER A C 1
ATOM 1507 O O . SER A 1 179 ? -5.665 -2.717 -30.378 1.00 60.91 179 SER A O 1
ATOM 1509 N N . ALA A 1 180 ? -7.136 -1.885 -31.856 1.00 62.19 180 ALA A N 1
ATOM 1510 C CA . ALA A 1 180 ? -7.602 -3.174 -32.358 1.00 62.19 180 ALA A CA 1
ATOM 1511 C C . ALA A 1 180 ? -6.529 -3.921 -33.175 1.00 62.19 180 ALA A C 1
ATOM 1513 O O . ALA A 1 180 ? -6.374 -5.133 -33.017 1.00 62.19 180 ALA A O 1
ATOM 1514 N N . MET A 1 181 ? -5.753 -3.212 -34.000 1.00 57.69 181 MET A N 1
ATOM 1515 C CA . MET A 1 181 ? -4.708 -3.817 -34.834 1.00 57.69 181 MET A CA 1
ATOM 1516 C C . MET A 1 181 ? -3.467 -4.212 -34.026 1.00 57.69 181 MET A C 1
ATOM 1518 O O . MET A 1 181 ? -2.895 -5.277 -34.254 1.00 57.69 181 MET A O 1
ATOM 1522 N N . GLU A 1 182 ? -3.062 -3.388 -33.057 1.00 58.22 182 GLU A N 1
ATOM 1523 C CA . GLU A 1 182 ? -1.970 -3.722 -32.127 1.00 58.22 182 GLU A CA 1
ATOM 1524 C C . GLU A 1 182 ? -2.324 -4.938 -31.260 1.00 58.22 182 GLU A C 1
ATOM 1526 O O . GLU A 1 182 ? -1.501 -5.838 -31.085 1.00 58.22 182 GLU A O 1
ATOM 1531 N N . TYR A 1 183 ? -3.577 -5.022 -30.794 1.00 58.69 183 TYR A N 1
ATOM 1532 C CA . TYR A 1 183 ? -4.073 -6.171 -30.034 1.00 58.69 183 TYR A CA 1
ATOM 1533 C C . TYR A 1 183 ? -4.029 -7.477 -30.845 1.00 58.69 183 TYR A C 1
ATOM 1535 O O . TYR A 1 183 ? -3.632 -8.519 -30.320 1.00 58.69 183 TYR A O 1
ATOM 1543 N N . GLN A 1 184 ? -4.391 -7.438 -32.133 1.00 55.91 184 GLN A N 1
ATOM 1544 C CA . GLN A 1 184 ? -4.312 -8.613 -33.010 1.00 55.91 184 GLN A CA 1
ATOM 1545 C C . GLN A 1 184 ? -2.869 -9.028 -33.320 1.00 55.91 184 GLN A C 1
ATOM 1547 O O . GLN A 1 184 ? -2.576 -10.222 -33.329 1.00 55.91 184 GLN A O 1
ATOM 1552 N N . ARG A 1 185 ? -1.950 -8.071 -33.507 1.00 58.12 185 ARG A N 1
ATOM 1553 C CA . ARG A 1 185 ? -0.519 -8.376 -33.697 1.00 58.12 185 ARG A CA 1
ATOM 1554 C C . ARG A 1 185 ? 0.091 -9.073 -32.486 1.00 58.12 185 ARG A C 1
ATOM 1556 O O . ARG A 1 185 ? 0.856 -10.014 -32.662 1.00 58.12 185 ARG A O 1
ATOM 1563 N N . PHE A 1 186 ? -0.287 -8.660 -31.277 1.00 49.44 186 PHE A N 1
ATOM 1564 C CA . PHE A 1 186 ? 0.163 -9.317 -30.049 1.00 49.44 186 PHE A CA 1
ATOM 1565 C C . PHE A 1 186 ? -0.352 -10.756 -29.917 1.00 49.44 186 PHE A C 1
ATOM 1567 O O . PHE A 1 186 ? 0.353 -11.602 -29.378 1.00 49.44 186 PHE A O 1
ATOM 1574 N N . ARG A 1 187 ? -1.552 -11.055 -30.433 1.00 49.59 187 ARG A N 1
ATOM 1575 C CA . ARG A 1 187 ? -2.089 -12.426 -30.451 1.00 49.59 187 ARG A CA 1
ATOM 1576 C C . ARG A 1 187 ? -1.457 -13.334 -31.502 1.00 49.59 187 ARG A C 1
ATOM 1578 O O . ARG A 1 187 ? -1.489 -14.536 -31.313 1.00 49.59 187 ARG A O 1
ATOM 1585 N N . ALA A 1 188 ? -0.935 -12.789 -32.599 1.00 50.34 188 ALA A N 1
ATOM 1586 C CA . ALA A 1 188 ? -0.346 -13.589 -33.676 1.00 50.34 188 ALA A CA 1
ATOM 1587 C C . ALA A 1 188 ? 1.098 -14.052 -33.385 1.00 50.34 188 ALA A C 1
ATOM 1589 O O . ALA A 1 188 ? 1.653 -14.830 -34.154 1.00 50.34 188 ALA A O 1
ATOM 1590 N N . LEU A 1 189 ? 1.713 -13.542 -32.311 1.00 45.12 189 LEU A N 1
ATOM 1591 C CA . LEU A 1 189 ? 3.085 -13.852 -31.886 1.00 45.12 189 LEU A CA 1
ATOM 1592 C C . LEU A 1 189 ? 3.150 -14.731 -30.619 1.00 45.12 189 LEU A C 1
ATOM 1594 O O . LEU A 1 189 ? 4.243 -14.961 -30.104 1.00 45.12 189 LEU A O 1
ATOM 1598 N N . LEU A 1 190 ? 2.000 -15.207 -30.133 1.00 40.16 190 LEU A N 1
ATOM 1599 C CA . LEU A 1 190 ? 1.858 -16.262 -29.122 1.00 40.16 190 LEU A CA 1
ATOM 1600 C C . LEU A 1 190 ? 1.335 -17.529 -29.799 1.00 40.16 190 LEU A C 1
ATOM 1602 O O . LEU A 1 190 ? 1.784 -18.620 -29.392 1.00 40.16 190 LEU A O 1
#